Protein AF-A0A1G7XM71-F1 (afdb_monomer_lite)

pLDDT: mean 90.44, std 11.59, range [29.52, 98.62]

Structure (mmCIF, N/CA/C/O backbone):
data_AF-A0A1G7XM71-F1
#
_entry.id   AF-A0A1G7XM71-F1
#
loop_
_atom_site.group_PDB
_atom_site.id
_atom_site.type_symbol
_atom_site.label_atom_id
_atom_site.label_alt_id
_atom_site.label_comp_id
_atom_site.label_asym_id
_atom_site.label_entity_id
_atom_site.label_seq_id
_atom_site.pdbx_PDB_ins_code
_atom_site.Cartn_x
_atom_site.Cartn_y
_atom_site.Cartn_z
_atom_site.occupancy
_atom_site.B_iso_or_equiv
_atom_site.auth_seq_id
_atom_site.auth_comp_id
_atom_site.auth_asym_id
_atom_site.auth_atom_id
_atom_site.pdbx_PDB_model_num
ATOM 1 N N . MET A 1 1 ? -8.396 27.587 8.665 1.00 29.52 1 MET A N 1
ATOM 2 C CA . MET A 1 1 ? -8.649 26.359 7.883 1.00 29.52 1 MET A CA 1
ATOM 3 C C . MET A 1 1 ? -8.069 25.201 8.684 1.00 29.52 1 MET A C 1
ATOM 5 O O . MET A 1 1 ? -6.863 25.000 8.678 1.00 29.52 1 MET A O 1
ATOM 9 N N . GLY A 1 2 ? -8.885 24.579 9.539 1.00 35.62 2 GLY A N 1
ATOM 10 C CA . GLY A 1 2 ? -8.424 23.473 10.378 1.00 35.62 2 GLY A CA 1
ATOM 11 C C . GLY A 1 2 ? -8.187 22.256 9.496 1.00 35.62 2 GLY A C 1
ATOM 12 O O . GLY A 1 2 ? -9.091 21.872 8.760 1.00 35.62 2 GLY A O 1
ATOM 13 N N . ILE A 1 3 ? -6.979 21.695 9.529 1.00 35.03 3 ILE A N 1
ATOM 14 C CA . ILE A 1 3 ? -6.691 20.381 8.945 1.00 35.03 3 ILE A CA 1
ATOM 15 C C . ILE A 1 3 ? -7.755 19.429 9.500 1.00 35.03 3 ILE A C 1
ATOM 17 O O . ILE A 1 3 ? -7.830 19.265 10.720 1.00 35.03 3 ILE A O 1
ATOM 21 N N . ARG A 1 4 ? -8.607 18.872 8.630 1.00 37.09 4 ARG A N 1
ATOM 22 C CA . ARG A 1 4 ? -9.390 17.681 8.966 1.00 37.09 4 ARG A CA 1
ATOM 23 C C . ARG A 1 4 ? -8.357 16.582 9.155 1.00 37.09 4 ARG A C 1
ATOM 25 O O . ARG A 1 4 ? -7.827 16.065 8.179 1.00 37.09 4 ARG A O 1
ATOM 32 N N . LEU A 1 5 ? -7.992 16.347 10.406 1.00 53.47 5 LEU A N 1
ATOM 33 C CA . LEU A 1 5 ? -7.327 15.116 10.781 1.00 53.47 5 LEU A CA 1
ATOM 34 C C . LEU A 1 5 ? -8.381 14.006 10.585 1.00 53.47 5 LEU A C 1
ATOM 36 O O . LEU A 1 5 ? -9.576 14.233 10.817 1.00 53.47 5 LEU A O 1
ATOM 40 N N . SER A 1 6 ? -7.960 12.882 10.017 1.00 76.44 6 SER A N 1
ATOM 41 C CA . SER A 1 6 ? -8.788 11.692 9.854 1.00 76.44 6 SER A CA 1
ATOM 42 C C . SER A 1 6 ? -8.063 10.518 10.490 1.00 76.44 6 SER A C 1
ATOM 44 O O . SER A 1 6 ? -6.906 10.266 10.148 1.00 76.44 6 SER A O 1
ATOM 46 N N . ILE A 1 7 ? -8.760 9.786 11.357 1.00 84.50 7 ILE A N 1
ATOM 47 C CA . ILE A 1 7 ? -8.270 8.555 11.985 1.00 84.50 7 ILE A CA 1
ATOM 48 C C . ILE A 1 7 ? -7.809 7.589 10.893 1.00 84.50 7 ILE A C 1
ATOM 50 O O . ILE A 1 7 ? -8.563 7.301 9.953 1.00 84.50 7 ILE A O 1
ATOM 54 N N . SER A 1 8 ? -6.561 7.129 11.013 1.00 85.62 8 SER A N 1
ATOM 55 C CA . SER A 1 8 ? -5.945 6.243 10.029 1.00 85.62 8 SER A CA 1
ATOM 56 C C . SER A 1 8 ? -6.633 4.875 10.013 1.00 85.62 8 SER A C 1
ATOM 58 O O . SER A 1 8 ? -7.236 4.452 11.001 1.00 85.62 8 SER A O 1
ATOM 60 N N . VAL A 1 9 ? -6.522 4.147 8.899 1.00 82.19 9 VAL A N 1
ATOM 61 C CA . VAL A 1 9 ? -7.046 2.771 8.801 1.00 82.19 9 VAL A CA 1
ATOM 62 C C . VAL A 1 9 ? -6.414 1.863 9.863 1.00 82.19 9 VAL A C 1
ATOM 64 O O . VAL A 1 9 ? -7.108 1.033 10.444 1.00 82.19 9 VAL A O 1
ATOM 67 N N . VAL A 1 10 ? -5.127 2.068 10.170 1.00 88.38 10 VAL A N 1
ATOM 68 C CA . VAL A 1 10 ? -4.406 1.335 11.222 1.00 88.38 10 VAL A CA 1
ATOM 69 C C . VAL A 1 10 ? -5.057 1.596 12.579 1.00 88.38 10 VAL A C 1
ATOM 71 O O . VAL A 1 10 ? -5.518 0.664 13.232 1.00 88.38 10 VAL A O 1
ATOM 74 N N . ASP A 1 11 ? -5.161 2.866 12.979 1.00 92.44 11 ASP A N 1
ATOM 75 C CA . ASP A 1 11 ? -5.708 3.253 14.283 1.00 92.44 11 ASP A CA 1
ATOM 76 C C . ASP A 1 11 ? -7.164 2.805 14.450 1.00 92.44 11 ASP A C 1
ATOM 78 O O . ASP A 1 11 ? -7.551 2.326 15.519 1.00 92.44 11 ASP A O 1
ATOM 82 N N . ARG A 1 12 ? -7.953 2.894 13.373 1.00 91.19 12 ARG A N 1
ATOM 83 C CA . ARG A 1 12 ? -9.320 2.376 13.319 1.00 91.19 12 ARG A CA 1
ATOM 84 C C . ARG A 1 12 ? -9.347 0.864 13.532 1.00 91.19 12 ARG A C 1
ATOM 86 O O . ARG A 1 12 ? -10.071 0.393 14.405 1.00 91.19 12 ARG A O 1
ATOM 93 N N . LYS A 1 13 ? -8.554 0.090 12.788 1.00 89.94 13 LYS A N 1
ATOM 94 C CA . LYS A 1 13 ? -8.547 -1.375 12.913 1.00 89.94 13 LYS A CA 1
ATOM 95 C C . LYS A 1 13 ? -8.119 -1.825 14.317 1.00 89.94 13 LYS A C 1
ATOM 97 O O . LYS A 1 13 ? -8.777 -2.698 14.882 1.00 89.94 13 LYS A O 1
ATOM 102 N N . LEU A 1 14 ? -7.126 -1.164 14.921 1.00 94.44 14 LEU A N 1
ATOM 103 C CA . LEU A 1 14 ? -6.747 -1.389 16.324 1.00 94.44 14 LEU A CA 1
ATOM 104 C C . LEU A 1 14 ? -7.917 -1.097 17.276 1.00 94.44 14 LEU A C 1
ATOM 106 O O . LEU A 1 14 ? -8.264 -1.936 18.106 1.00 94.44 14 LEU A O 1
ATOM 110 N N . LEU A 1 15 ? -8.552 0.072 17.143 1.00 96.06 15 LEU A N 1
ATOM 111 C CA . LEU A 1 15 ? -9.651 0.491 18.016 1.00 96.06 15 LEU A CA 1
ATOM 112 C C . LEU A 1 15 ? -10.827 -0.490 17.973 1.00 96.06 15 LEU A C 1
ATOM 114 O O . LEU A 1 15 ? -11.300 -0.948 19.016 1.00 96.06 15 LEU A O 1
ATOM 118 N N . TRP A 1 16 ? -11.302 -0.814 16.772 1.00 93.88 16 TRP A N 1
ATOM 119 C CA . TRP A 1 16 ? -12.467 -1.675 16.580 1.00 93.88 16 TRP A CA 1
ATOM 120 C C . TRP A 1 16 ? -12.174 -3.135 16.939 1.00 93.88 16 TRP A C 1
ATOM 122 O O . TRP A 1 16 ? -13.004 -3.775 17.594 1.00 93.88 16 TRP A O 1
ATOM 132 N N . GLY A 1 17 ? -10.985 -3.635 16.581 1.00 92.75 17 GLY A N 1
ATOM 133 C CA . GLY A 1 17 ? -10.535 -4.994 16.883 1.00 92.75 17 GLY A CA 1
ATOM 134 C C . GLY A 1 17 ? -10.393 -5.245 18.383 1.00 92.75 17 GLY A C 1
ATOM 135 O O . GLY A 1 17 ? -10.983 -6.188 18.911 1.00 92.75 17 GLY A O 1
ATOM 136 N N . ARG A 1 18 ? -9.691 -4.361 19.101 1.00 96.06 18 ARG A N 1
ATOM 137 C CA . ARG A 1 18 ? -9.481 -4.482 20.557 1.00 96.06 18 ARG A CA 1
ATOM 138 C C . ARG A 1 18 ? -10.734 -4.205 21.377 1.00 96.06 18 ARG A C 1
ATOM 140 O O . ARG A 1 18 ? -10.885 -4.737 22.469 1.00 96.06 18 ARG A O 1
ATOM 147 N N . SER A 1 19 ? -11.678 -3.448 20.822 1.00 95.25 19 SER A N 1
ATOM 148 C CA . SER A 1 19 ? -12.993 -3.241 21.437 1.00 95.25 19 SER A CA 1
ATOM 149 C C . SER A 1 19 ? -13.997 -4.355 21.115 1.00 95.25 19 SER A C 1
ATOM 151 O O . SER A 1 19 ? -15.139 -4.280 21.575 1.00 95.25 19 SER A O 1
ATOM 153 N N . ALA A 1 20 ? -13.624 -5.352 20.300 1.00 93.38 20 ALA A N 1
ATOM 154 C CA . ALA A 1 20 ? -14.500 -6.408 19.781 1.00 93.38 20 ALA A CA 1
ATOM 155 C C . ALA A 1 20 ? -15.819 -5.880 19.178 1.00 93.38 20 ALA A C 1
ATOM 157 O O . ALA A 1 20 ? -16.885 -6.482 19.352 1.00 93.38 20 ALA A O 1
ATOM 158 N N . ASN A 1 21 ? -15.762 -4.737 18.481 1.00 93.12 21 ASN A N 1
ATOM 159 C CA . ASN A 1 21 ? -16.926 -4.018 17.946 1.00 93.12 21 ASN A CA 1
ATOM 160 C C . ASN A 1 21 ? -18.003 -3.700 19.007 1.00 93.12 21 ASN A C 1
ATOM 162 O O . ASN A 1 21 ? -19.198 -3.715 18.695 1.00 93.12 21 ASN A O 1
ATOM 166 N N . ARG A 1 22 ? -17.625 -3.467 20.268 1.00 94.81 22 ARG A N 1
ATOM 167 C CA . ARG A 1 22 ? -18.550 -3.191 21.380 1.00 94.81 22 ARG A CA 1
ATOM 168 C C . ARG A 1 22 ? -18.242 -1.866 22.056 1.00 94.81 22 ARG A C 1
ATOM 170 O O . ARG A 1 22 ? -17.107 -1.405 22.056 1.00 94.81 22 ARG A O 1
ATOM 177 N N . CYS A 1 23 ? -19.282 -1.277 22.636 1.00 96.75 23 CYS A N 1
ATOM 178 C CA . CYS A 1 23 ? -19.160 -0.073 23.448 1.00 96.75 23 CYS A CA 1
ATOM 179 C C . CYS A 1 23 ? -18.282 -0.346 24.672 1.00 96.75 23 CYS A C 1
ATOM 181 O O . CYS A 1 23 ? -18.521 -1.323 25.376 1.00 96.75 23 CYS A O 1
ATOM 183 N N . ALA A 1 24 ? -17.334 0.549 24.955 1.00 97.62 24 ALA A N 1
ATOM 184 C CA . ALA A 1 24 ? -16.460 0.437 26.121 1.00 97.62 24 ALA A CA 1
ATOM 185 C C . ALA A 1 24 ? -17.168 0.692 27.463 1.00 97.62 24 ALA A C 1
ATOM 187 O O . ALA A 1 24 ? -16.597 0.456 28.525 1.00 97.62 24 ALA A O 1
ATOM 188 N N . TRP A 1 25 ? -18.405 1.199 27.440 1.00 97.31 25 TRP A N 1
ATOM 189 C CA . TRP A 1 25 ? -19.146 1.538 28.651 1.00 97.31 25 TRP A CA 1
ATOM 190 C C . TRP A 1 25 ? -19.455 0.305 29.523 1.00 97.31 25 TRP A C 1
ATOM 192 O O . TRP A 1 25 ? -19.960 -0.693 28.993 1.00 97.31 25 TRP A O 1
ATOM 202 N N . PRO A 1 26 ? -19.262 0.361 30.860 1.00 93.50 26 PRO A N 1
ATOM 203 C CA . PRO A 1 26 ? -19.508 -0.786 31.726 1.00 93.50 26 PRO A CA 1
ATOM 204 C C . PRO A 1 26 ? -20.966 -1.245 31.641 1.00 93.50 26 PRO A C 1
ATOM 206 O O . PRO A 1 26 ? -21.891 -0.440 31.726 1.00 93.50 26 PRO A O 1
ATOM 209 N N . ALA A 1 27 ? -21.172 -2.553 31.483 1.00 90.62 27 ALA A N 1
ATOM 210 C CA . ALA A 1 27 ? -22.482 -3.181 31.278 1.00 90.62 27 ALA A CA 1
ATOM 211 C C . ALA A 1 27 ? -23.214 -2.814 29.965 1.00 90.62 27 ALA A C 1
ATOM 213 O O . ALA A 1 27 ? -24.338 -3.274 29.747 1.00 90.62 27 ALA A O 1
ATOM 214 N N . CYS A 1 28 ? -22.597 -2.061 29.046 1.00 93.81 28 CYS A N 1
ATOM 215 C CA . CYS A 1 28 ? -23.143 -1.852 27.707 1.00 93.81 28 CYS A CA 1
ATOM 216 C C . CYS A 1 28 ? -22.671 -2.956 26.749 1.00 93.81 28 CYS A C 1
ATOM 218 O O . CYS A 1 28 ? -21.584 -2.902 26.190 1.00 93.81 28 CYS A O 1
ATOM 220 N N . ASN A 1 29 ? -23.527 -3.944 26.486 1.00 84.12 29 ASN A N 1
ATOM 221 C CA . ASN A 1 29 ? -23.207 -5.045 25.565 1.00 84.12 29 ASN A CA 1
ATOM 222 C C . ASN A 1 29 ? -23.564 -4.754 24.096 1.00 84.12 29 ASN A C 1
ATOM 224 O O . ASN A 1 29 ? -23.646 -5.679 23.281 1.00 84.12 29 ASN A O 1
ATOM 228 N N . GLN A 1 30 ? -23.806 -3.490 23.743 1.00 89.62 30 GLN A N 1
ATOM 229 C CA . GLN A 1 30 ? -24.224 -3.107 22.398 1.00 89.62 30 GLN A CA 1
ATOM 230 C C . GLN A 1 30 ? -23.105 -3.385 21.387 1.00 89.62 30 GLN A C 1
ATOM 232 O O . GLN A 1 30 ? -21.973 -2.933 21.562 1.00 89.62 30 GLN A O 1
ATOM 237 N N . ARG A 1 31 ? -23.433 -4.124 20.319 1.00 88.81 31 ARG A N 1
ATOM 238 C CA . ARG A 1 31 ? -22.568 -4.242 19.140 1.00 88.81 31 ARG A CA 1
ATOM 239 C C . ARG A 1 31 ? -22.680 -2.975 18.306 1.00 88.81 31 ARG A C 1
ATOM 241 O O . ARG A 1 31 ? -23.777 -2.468 18.100 1.00 88.81 31 ARG A O 1
ATOM 248 N N . LEU A 1 32 ? -21.539 -2.490 17.846 1.00 89.31 32 LEU A N 1
ATOM 249 C CA . LEU A 1 32 ? -21.381 -1.195 17.195 1.00 89.31 32 LEU A CA 1
ATOM 250 C C . LEU A 1 32 ? -21.171 -1.291 15.685 1.00 89.31 32 LEU A C 1
ATOM 252 O O . LEU A 1 32 ? -21.281 -0.288 14.987 1.00 89.31 32 LEU A O 1
ATOM 256 N N . ALA A 1 33 ? -20.928 -2.500 15.190 1.00 82.25 33 ALA A N 1
ATOM 257 C CA . ALA A 1 33 ? -21.011 -2.846 13.782 1.00 82.25 33 ALA A CA 1
ATOM 258 C C . ALA A 1 33 ? -22.081 -3.933 13.612 1.00 82.25 33 ALA A C 1
ATOM 260 O O . ALA A 1 33 ? -22.112 -4.923 14.355 1.00 82.25 33 ALA A O 1
ATOM 261 N N . LEU A 1 34 ? -22.990 -3.723 12.665 1.00 68.06 34 LEU A N 1
ATOM 262 C CA . LEU A 1 34 ? -24.034 -4.672 12.302 1.00 68.06 34 LEU A CA 1
ATOM 263 C C . LEU A 1 34 ? -23.449 -5.786 11.432 1.00 68.06 34 LEU A C 1
ATOM 265 O O . LEU A 1 34 ? -22.539 -5.571 10.634 1.00 68.06 34 LEU A O 1
ATOM 269 N N . ASN A 1 35 ? -23.998 -6.992 11.569 1.00 62.75 35 ASN A N 1
ATOM 270 C CA . ASN A 1 35 ? -23.620 -8.099 10.701 1.00 62.75 35 ASN A CA 1
ATOM 271 C C . ASN A 1 35 ? -24.261 -7.910 9.318 1.00 62.75 35 ASN A C 1
ATOM 273 O O . ASN A 1 35 ? -25.441 -8.205 9.137 1.00 62.75 35 ASN A O 1
ATOM 277 N N . LEU A 1 36 ? -23.472 -7.455 8.347 1.00 57.19 36 LEU A N 1
ATOM 278 C CA . LEU A 1 36 ? -23.907 -7.236 6.963 1.00 57.19 36 LEU A CA 1
ATOM 279 C C . LEU A 1 36 ? -24.283 -8.520 6.206 1.00 57.19 36 LEU A C 1
ATOM 281 O O . LEU A 1 36 ? -24.874 -8.440 5.126 1.00 57.19 36 LEU A O 1
ATOM 285 N N . LEU A 1 37 ? -23.955 -9.694 6.756 1.00 55.69 37 LEU A N 1
ATOM 286 C CA . LEU A 1 37 ? -24.364 -10.996 6.225 1.00 55.69 37 LEU A CA 1
ATOM 287 C C . LEU A 1 37 ? -25.763 -11.415 6.705 1.00 55.69 37 LEU A C 1
ATOM 289 O O . LEU A 1 37 ? -26.275 -12.427 6.233 1.00 55.69 37 LEU A O 1
ATOM 293 N N . ASN A 1 38 ? -26.389 -10.668 7.625 1.00 57.47 38 ASN A N 1
ATOM 294 C CA . ASN A 1 38 ? -27.791 -10.882 7.978 1.00 57.47 38 ASN A CA 1
ATOM 295 C C . ASN A 1 38 ? -28.691 -10.287 6.870 1.00 57.47 38 ASN A C 1
ATOM 297 O O . ASN A 1 38 ? -28.599 -9.082 6.631 1.00 57.47 38 ASN A O 1
ATOM 301 N N . PRO A 1 39 ? -29.576 -11.075 6.226 1.00 56.84 39 PRO A N 1
ATOM 302 C CA . PRO A 1 39 ? -30.536 -10.573 5.236 1.00 56.84 39 PRO A CA 1
ATOM 303 C C . PRO A 1 39 ? -31.435 -9.439 5.757 1.00 56.84 39 PRO A C 1
ATOM 305 O O . PRO A 1 39 ? -31.856 -8.574 5.001 1.00 56.84 39 PRO A O 1
ATOM 308 N N . GLU A 1 40 ? -31.695 -9.384 7.066 1.00 54.06 40 GLU A N 1
ATOM 309 C CA . GLU A 1 40 ? -32.488 -8.313 7.691 1.00 54.06 40 GLU A CA 1
ATOM 310 C C . GLU A 1 40 ? -31.747 -6.961 7.738 1.00 54.06 40 GLU A C 1
ATOM 312 O O . GLU A 1 40 ? -32.362 -5.923 7.981 1.00 54.06 40 GLU A O 1
ATOM 317 N N . ALA A 1 41 ? -30.432 -6.951 7.485 1.00 53.41 41 ALA A N 1
ATOM 318 C CA . ALA A 1 41 ? -29.618 -5.740 7.415 1.00 53.41 41 ALA A CA 1
ATOM 319 C C . ALA A 1 41 ? -29.708 -5.024 6.054 1.00 53.41 41 ALA A C 1
ATOM 321 O O . ALA A 1 41 ? -29.105 -3.961 5.906 1.00 53.41 41 ALA A O 1
ATOM 322 N N . ASP A 1 42 ? -30.465 -5.550 5.080 1.00 55.06 42 ASP A N 1
ATOM 323 C CA . ASP A 1 42 ? -30.599 -4.963 3.736 1.00 55.06 42 ASP A CA 1
ATOM 324 C C . ASP A 1 42 ? -31.117 -3.513 3.759 1.00 55.06 42 ASP A C 1
ATOM 326 O O . ASP A 1 42 ? -30.700 -2.701 2.942 1.00 55.06 42 ASP A O 1
ATOM 330 N N . ILE A 1 43 ? -31.934 -3.143 4.751 1.00 53.97 43 ILE A N 1
ATOM 331 C CA . ILE A 1 43 ? -32.468 -1.775 4.916 1.00 53.97 43 ILE A CA 1
ATOM 332 C C . ILE A 1 43 ? -31.384 -0.790 5.410 1.00 53.97 43 ILE A C 1
ATOM 334 O O . ILE A 1 43 ? -31.500 0.420 5.233 1.00 53.97 43 ILE A O 1
ATOM 338 N N . LEU A 1 44 ? -30.320 -1.297 6.044 1.00 49.69 44 LEU A N 1
ATOM 339 C CA . LEU A 1 44 ? -29.235 -0.504 6.640 1.00 49.69 44 LEU A CA 1
ATOM 340 C C . LEU A 1 44 ? -27.930 -0.566 5.835 1.00 49.69 44 LEU A C 1
ATOM 342 O O . LEU A 1 44 ? -27.005 0.192 6.129 1.00 49.69 44 LEU A O 1
ATOM 346 N N . ARG A 1 45 ? -27.857 -1.416 4.800 1.00 52.66 45 ARG A N 1
ATOM 347 C CA . ARG A 1 45 ? -26.709 -1.485 3.879 1.00 52.66 45 ARG A CA 1
ATOM 348 C C . ARG A 1 45 ? -26.411 -0.135 3.228 1.00 52.66 45 ARG A C 1
ATOM 350 O O . ARG A 1 45 ? -25.246 0.243 3.155 1.00 52.66 45 ARG A O 1
ATOM 357 N N . ASP A 1 46 ? -27.452 0.617 2.878 1.00 48.12 46 ASP A N 1
ATOM 358 C CA . ASP A 1 46 ? -27.329 1.933 2.237 1.00 48.12 46 ASP A CA 1
ATOM 359 C C . ASP A 1 46 ? -27.116 3.093 3.235 1.00 48.12 46 ASP A C 1
ATOM 361 O O . ASP A 1 46 ? -26.785 4.208 2.831 1.00 48.12 46 ASP A O 1
ATOM 365 N N . HIS A 1 47 ? -27.271 2.853 4.546 1.00 45.56 47 HIS A N 1
ATOM 366 C CA . HIS A 1 47 ? -27.259 3.890 5.594 1.00 45.56 47 HIS A CA 1
ATOM 367 C C . HIS A 1 47 ? -26.137 3.754 6.635 1.00 45.56 47 HIS A C 1
ATOM 369 O O . HIS A 1 47 ? -26.099 4.512 7.603 1.00 45.56 47 HIS A O 1
ATOM 375 N N . GLY A 1 48 ? -25.184 2.851 6.403 1.00 52.09 48 GLY A N 1
ATOM 376 C CA . GLY A 1 48 ? -24.009 2.673 7.250 1.00 52.09 48 GLY A CA 1
ATOM 377 C C . GLY A 1 48 ? -24.191 1.530 8.242 1.00 52.09 48 GLY A C 1
ATOM 378 O O . GLY A 1 48 ? -24.934 1.615 9.215 1.00 52.09 48 GLY A O 1
ATOM 379 N N . ALA A 1 49 ? -23.433 0.458 8.024 1.00 65.88 49 ALA A N 1
ATOM 380 C CA . ALA A 1 49 ? -23.382 -0.735 8.871 1.00 65.88 49 ALA A CA 1
ATOM 381 C C . ALA A 1 49 ? -22.773 -0.502 10.268 1.00 65.88 49 ALA A C 1
ATOM 383 O O . ALA A 1 49 ? -22.593 -1.446 11.038 1.00 65.88 49 ALA A O 1
ATOM 384 N N . VAL A 1 50 ? -22.402 0.739 10.576 1.00 76.56 50 VAL A N 1
ATOM 385 C CA . VAL A 1 50 ? -21.568 1.128 11.706 1.00 76.56 50 VAL A CA 1
ATOM 386 C C . VAL A 1 50 ? -22.326 2.178 12.507 1.00 76.56 50 VAL A C 1
ATOM 388 O O . VAL A 1 50 ? -22.590 3.268 12.015 1.00 76.56 50 VAL A O 1
ATOM 391 N N . ILE A 1 51 ? -22.694 1.828 13.737 1.00 85.06 51 ILE A N 1
ATOM 392 C CA . ILE A 1 51 ? -23.387 2.719 14.680 1.00 85.06 51 ILE A CA 1
ATOM 393 C C . ILE A 1 51 ? -22.474 3.184 15.820 1.00 85.06 51 ILE A C 1
ATOM 395 O O . ILE A 1 51 ? -22.889 4.004 16.631 1.00 85.06 51 ILE A O 1
ATOM 399 N N . GLY A 1 52 ? -21.271 2.617 15.934 1.00 89.12 52 GLY A N 1
ATOM 400 C CA . GLY A 1 52 ? -20.268 3.063 16.897 1.00 89.12 52 GLY A CA 1
ATOM 401 C C . GLY A 1 52 ? -19.608 4.367 16.497 1.00 89.12 52 GLY A C 1
ATOM 402 O O . GLY A 1 52 ? -19.482 4.679 15.316 1.00 89.12 52 GLY A O 1
ATOM 403 N N . GLU A 1 53 ? -19.144 5.087 17.507 1.00 92.75 53 GLU A N 1
ATOM 404 C CA . GLU A 1 53 ? -18.441 6.351 17.368 1.00 92.75 53 GLU A CA 1
ATOM 405 C C . GLU A 1 53 ? -17.018 6.214 17.919 1.00 92.75 53 GLU A C 1
ATOM 407 O O . GLU A 1 53 ? -16.793 5.696 19.018 1.00 92.75 53 GLU A O 1
ATOM 412 N N . GLU A 1 54 ? -16.056 6.669 17.118 1.00 95.50 54 GLU A N 1
ATOM 413 C CA . GLU A 1 54 ? -14.628 6.720 17.442 1.00 95.50 54 GLU A CA 1
ATOM 414 C C . GLU A 1 54 ? -14.371 7.992 18.259 1.00 95.50 54 GLU A C 1
ATOM 416 O O . GLU A 1 54 ? -13.985 9.028 17.720 1.00 95.50 54 GLU A O 1
ATOM 421 N N . ALA A 1 55 ? -14.682 7.943 19.554 1.00 95.62 55 ALA A N 1
ATOM 422 C CA . ALA A 1 55 ? -14.670 9.110 20.424 1.00 95.62 55 ALA A CA 1
ATOM 423 C C . ALA A 1 55 ? -13.244 9.501 20.827 1.00 95.62 55 ALA A C 1
ATOM 425 O O . ALA A 1 55 ? -12.451 8.663 21.267 1.00 95.62 55 ALA A O 1
ATOM 426 N N . HIS A 1 56 ? -12.932 10.794 20.740 1.00 96.44 56 HIS A N 1
ATOM 427 C CA . HIS A 1 56 ? -11.662 11.335 21.213 1.00 96.44 56 HIS A CA 1
ATOM 428 C C . HIS A 1 56 ? -11.636 11.429 22.742 1.00 96.44 56 HIS A C 1
ATOM 430 O O . HIS A 1 56 ? -12.474 12.077 23.371 1.00 96.44 56 HIS A O 1
ATOM 436 N N . ILE A 1 57 ? -10.604 10.849 23.350 1.00 97.75 57 ILE A N 1
ATOM 437 C CA . ILE A 1 57 ? -10.299 11.019 24.772 1.00 97.75 57 ILE A CA 1
ATOM 438 C C . ILE A 1 57 ? -9.930 12.482 25.040 1.00 97.75 57 ILE A C 1
ATOM 440 O O . ILE A 1 57 ? -10.433 13.067 25.990 1.00 97.75 57 ILE A O 1
ATOM 444 N N . ARG A 1 58 ? -9.097 13.106 24.204 1.00 96.88 58 ARG A N 1
ATOM 445 C CA . ARG A 1 58 ? -8.797 14.547 24.260 1.00 96.88 58 ARG A CA 1
ATOM 446 C C . ARG A 1 58 ? -9.244 15.226 22.976 1.00 96.88 58 ARG A C 1
ATOM 448 O O . ARG A 1 58 ? -8.844 14.811 21.888 1.00 96.88 58 ARG A O 1
ATOM 455 N N . SER A 1 59 ? -10.035 16.287 23.108 1.00 94.50 59 SER A N 1
ATOM 456 C CA . SER A 1 59 ? -10.541 17.067 21.978 1.00 94.50 59 SER A CA 1
ATOM 457 C C . SER A 1 59 ? -9.442 17.868 21.272 1.00 94.50 59 SER A C 1
ATOM 459 O O . SER A 1 59 ? -8.592 18.487 21.906 1.00 94.50 59 SER A O 1
ATOM 461 N N . ALA A 1 60 ? -9.533 17.963 19.942 1.00 92.56 60 ALA A N 1
ATOM 462 C CA . ALA A 1 60 ? -8.735 18.889 19.131 1.00 92.56 60 ALA A CA 1
ATOM 463 C C . ALA A 1 60 ? -9.194 20.361 19.240 1.00 92.56 60 ALA A C 1
ATOM 465 O O . ALA A 1 60 ? -8.489 21.281 18.819 1.00 92.56 60 ALA A O 1
ATOM 466 N N . ARG A 1 61 ? -10.415 20.600 19.735 1.00 92.19 61 ARG A N 1
ATOM 467 C CA . ARG A 1 61 ? -11.025 21.931 19.872 1.00 92.19 61 ARG A CA 1
ATOM 468 C C . ARG A 1 61 ? -10.736 22.503 21.253 1.00 92.19 61 ARG A C 1
ATOM 470 O O . ARG A 1 61 ? -11.007 21.823 22.232 1.00 92.19 61 ARG A O 1
ATOM 477 N N . GLN A 1 62 ? -10.313 23.768 21.306 1.00 91.06 62 GLN A N 1
ATOM 478 C CA . GLN A 1 62 ? -10.004 24.497 22.549 1.00 91.06 62 GLN A CA 1
ATOM 479 C C . GLN A 1 62 ? -11.157 24.543 23.562 1.00 91.06 62 GLN A C 1
ATOM 481 O O . GLN A 1 62 ? -10.911 24.528 24.758 1.00 91.06 62 GLN A O 1
ATOM 486 N N . ILE A 1 63 ? -12.400 24.597 23.075 1.00 90.06 63 ILE A N 1
ATOM 487 C CA . ILE A 1 63 ? -13.633 24.614 23.886 1.00 90.06 63 ILE A CA 1
ATOM 488 C C . ILE A 1 63 ? -14.343 23.250 23.782 1.00 90.06 63 ILE A C 1
ATOM 490 O O . ILE A 1 63 ? -15.564 23.158 23.731 1.00 90.06 63 ILE A O 1
ATOM 494 N N . GLY A 1 64 ? -13.580 22.181 23.558 1.00 92.31 64 GLY A N 1
ATOM 495 C CA . GLY A 1 64 ? -14.115 20.828 23.460 1.00 92.31 64 GLY A CA 1
ATOM 496 C C . GLY A 1 64 ? -13.744 19.984 24.677 1.00 92.31 64 GLY A C 1
ATOM 497 O O . GLY A 1 64 ? -12.859 20.374 25.442 1.00 92.31 64 GLY A O 1
ATOM 498 N N . PRO A 1 65 ? -14.382 18.813 24.837 1.00 94.62 65 PRO A N 1
ATOM 499 C CA . PRO A 1 65 ? -14.198 17.975 26.011 1.00 94.62 65 PRO A CA 1
ATOM 500 C C . PRO A 1 65 ? -12.735 17.616 26.259 1.00 94.62 65 PRO A C 1
ATOM 502 O O . PRO A 1 65 ? -12.038 17.156 25.349 1.00 94.62 65 PRO A O 1
ATOM 505 N N . ARG A 1 66 ? -12.272 17.830 27.497 1.00 96.44 66 ARG A N 1
ATOM 506 C CA . ARG A 1 66 ? -10.904 17.491 27.936 1.00 96.44 66 ARG A CA 1
ATOM 507 C C . ARG A 1 66 ? -9.798 18.045 27.016 1.00 96.44 66 ARG A C 1
ATOM 509 O O . ARG A 1 66 ? -8.794 17.370 26.781 1.00 96.44 66 ARG A O 1
ATOM 516 N N . TYR A 1 67 ? -9.977 19.242 26.448 1.00 96.19 67 TYR A N 1
ATOM 517 C CA . TYR A 1 67 ? -8.927 19.879 25.648 1.00 96.19 67 TYR A CA 1
ATOM 518 C C . TYR A 1 67 ? -7.647 20.068 26.469 1.00 96.19 67 TYR A C 1
ATOM 520 O O . TYR A 1 67 ? -7.676 20.603 27.576 1.00 96.19 67 TYR A O 1
ATOM 528 N N . ASP A 1 68 ? -6.519 19.675 25.883 1.00 95.25 68 ASP A N 1
ATOM 529 C CA . ASP A 1 68 ? -5.197 19.826 26.474 1.00 95.25 68 ASP A CA 1
ATOM 530 C C . ASP A 1 68 ? -4.264 20.521 25.463 1.00 95.25 68 ASP A C 1
ATOM 532 O O . ASP A 1 68 ? -3.905 19.918 24.447 1.00 95.25 68 ASP A O 1
ATOM 536 N N . PRO A 1 69 ? -3.849 21.781 25.708 1.00 94.56 69 PRO A N 1
ATOM 537 C CA . PRO A 1 69 ? -2.958 22.512 24.807 1.00 94.56 69 PRO A CA 1
ATOM 538 C C . PRO A 1 69 ? -1.538 21.934 24.745 1.00 94.56 69 PRO A C 1
ATOM 540 O O . PRO A 1 69 ? -0.778 22.313 23.855 1.00 94.56 69 PRO A O 1
ATOM 543 N N . GLN A 1 70 ? -1.158 21.066 25.687 1.00 95.94 70 GLN A N 1
ATOM 544 C CA . GLN A 1 70 ? 0.140 20.395 25.713 1.00 95.94 70 GLN A CA 1
ATOM 545 C C . GLN A 1 70 ? 0.107 19.041 24.992 1.00 95.94 70 GLN A C 1
ATOM 547 O O . GLN A 1 70 ? 1.167 18.457 24.752 1.00 95.94 70 GLN A O 1
ATOM 552 N N . TYR A 1 71 ? -1.077 18.540 24.619 1.00 95.06 71 TYR A N 1
ATOM 553 C CA . TYR A 1 71 ? -1.195 17.271 23.914 1.00 95.06 71 TYR A CA 1
ATOM 554 C C . TYR A 1 71 ? -0.749 17.413 22.447 1.00 95.06 71 TYR A C 1
ATOM 556 O O . TYR A 1 71 ? -1.259 18.283 21.732 1.00 95.06 71 TYR A O 1
ATOM 564 N N . PRO A 1 72 ? 0.189 16.577 21.960 1.00 94.19 72 PRO A N 1
ATOM 565 C CA . PRO A 1 72 ? 0.710 16.712 20.605 1.00 94.19 72 PRO A CA 1
ATOM 566 C C . PRO A 1 72 ? -0.378 16.520 19.546 1.00 94.19 72 PRO A C 1
ATOM 568 O O . PRO A 1 72 ? -1.157 15.564 19.594 1.00 94.19 72 PRO A O 1
ATOM 571 N N . ARG A 1 73 ? -0.414 17.415 18.556 1.00 91.19 73 ARG A N 1
ATOM 572 C CA . ARG A 1 73 ? -1.468 17.439 17.532 1.00 91.19 73 ARG A CA 1
ATOM 573 C C . ARG A 1 73 ? -1.487 16.163 16.692 1.00 91.19 73 ARG A C 1
ATOM 575 O O . ARG A 1 73 ? -2.553 15.681 16.328 1.00 91.19 73 ARG A O 1
ATOM 582 N N . GLU A 1 74 ? -0.317 15.615 16.405 1.00 90.06 74 GLU A N 1
ATOM 583 C CA . GLU A 1 74 ? -0.116 14.371 15.670 1.00 90.06 74 GLU A CA 1
ATOM 584 C C . GLU A 1 74 ? -0.647 13.134 16.409 1.00 90.06 74 GLU A C 1
ATOM 586 O O . GLU A 1 74 ? -0.848 12.102 15.781 1.00 90.06 74 GLU A O 1
ATOM 591 N N . LYS A 1 75 ? -0.918 13.232 17.720 1.00 93.81 75 LYS A N 1
ATOM 592 C CA . LYS A 1 75 ? -1.481 12.137 18.522 1.00 93.81 75 LYS A CA 1
ATOM 593 C C . LYS A 1 75 ? -3.002 12.171 18.634 1.00 93.81 75 LYS A C 1
ATOM 595 O O . LYS A 1 75 ? -3.580 11.192 19.099 1.00 93.81 75 LYS A O 1
ATOM 600 N N . LEU A 1 76 ? -3.653 13.260 18.215 1.00 93.62 76 LEU A N 1
ATOM 601 C CA . LEU A 1 76 ? -5.096 13.450 18.398 1.00 93.62 76 LEU A CA 1
ATOM 602 C C . LEU A 1 76 ? -5.921 12.334 17.752 1.00 93.62 76 LEU A C 1
ATOM 604 O O . LEU A 1 76 ? -6.814 11.812 18.404 1.00 93.62 76 LEU A O 1
ATOM 608 N N . ASP A 1 77 ? -5.571 11.923 16.535 1.00 92.75 77 ASP A N 1
ATOM 609 C CA . ASP A 1 77 ? -6.311 10.909 15.766 1.00 92.75 77 ASP A CA 1
ATOM 610 C C . ASP A 1 77 ? -5.686 9.510 15.837 1.00 92.75 77 ASP A C 1
ATOM 612 O O . ASP A 1 77 ? -6.002 8.635 15.032 1.00 92.75 77 ASP A O 1
ATOM 616 N N . THR A 1 78 ? -4.789 9.296 16.800 1.00 94.62 78 THR A N 1
ATOM 617 C CA . THR A 1 78 ? -4.157 7.990 17.010 1.00 94.62 78 THR A CA 1
ATOM 618 C C . THR A 1 78 ? -5.000 7.124 17.928 1.00 94.62 78 THR A C 1
ATOM 620 O O . THR A 1 78 ? -5.681 7.634 18.819 1.00 94.62 78 THR A O 1
ATOM 623 N N . TYR A 1 79 ? -4.884 5.805 17.785 1.00 96.19 79 TYR A N 1
ATOM 624 C CA . TYR A 1 79 ? -5.559 4.812 18.615 1.00 96.19 79 TYR A CA 1
ATOM 625 C C . TYR A 1 79 ? -5.439 5.147 20.103 1.00 96.19 79 TYR A C 1
ATOM 627 O O . TYR A 1 79 ? -6.422 5.056 20.830 1.00 96.19 79 TYR A O 1
ATOM 635 N N . GLY A 1 80 ? -4.268 5.603 20.562 1.00 96.31 80 GLY A N 1
ATOM 636 C CA . GLY A 1 80 ? -4.035 5.962 21.963 1.00 96.31 80 GLY A CA 1
ATOM 637 C C . GLY A 1 80 ? -4.996 7.021 22.520 1.00 96.31 80 GLY A C 1
ATOM 638 O O . GLY A 1 80 ? -5.311 6.973 23.704 1.00 96.31 80 GLY A O 1
ATOM 639 N N . ASN A 1 81 ? -5.502 7.927 21.681 1.00 97.69 81 ASN A N 1
ATOM 640 C CA . ASN A 1 81 ? -6.438 8.983 22.065 1.00 97.69 81 ASN A CA 1
ATOM 641 C C . ASN A 1 81 ? -7.899 8.664 21.701 1.00 97.69 81 ASN A C 1
ATOM 643 O O . ASN A 1 81 ? -8.740 9.556 21.757 1.00 97.69 81 ASN A O 1
ATOM 647 N N . LEU A 1 82 ? -8.217 7.427 21.316 1.00 97.94 82 LEU A N 1
ATOM 648 C CA . LEU A 1 82 ? -9.561 7.030 20.894 1.00 97.94 82 LEU A CA 1
ATOM 649 C C . LEU A 1 82 ? -10.152 5.961 21.813 1.00 97.94 82 LEU A C 1
ATOM 651 O O . LEU A 1 82 ? -9.445 5.044 22.240 1.00 97.94 82 LEU A O 1
ATOM 655 N N . VAL A 1 83 ? -11.460 6.046 22.054 1.00 98.00 83 VAL A N 1
ATOM 656 C CA . VAL A 1 83 ? -12.281 5.030 22.727 1.00 98.00 83 VAL A CA 1
ATOM 657 C C . VAL A 1 83 ? -13.537 4.757 21.899 1.00 98.00 83 VAL A C 1
ATOM 659 O O . VAL A 1 83 ? -14.130 5.675 21.337 1.00 98.00 83 VAL A O 1
ATOM 662 N N . LEU A 1 84 ? -13.948 3.492 21.800 1.00 97.94 84 LEU A N 1
ATOM 663 C CA . LEU A 1 84 ? -15.113 3.112 21.007 1.00 97.94 84 LEU A CA 1
ATOM 664 C C . LEU A 1 84 ? -16.381 3.115 21.871 1.00 97.94 84 LEU A C 1
ATOM 666 O O . LEU A 1 84 ? -16.478 2.377 22.855 1.00 97.94 84 LEU A O 1
ATOM 670 N N . LEU A 1 85 ? -17.372 3.925 21.501 1.00 97.38 85 LEU A N 1
ATOM 671 C CA . LEU A 1 85 ? -18.617 4.089 22.258 1.00 97.38 85 LEU A CA 1
ATOM 672 C C . LEU A 1 85 ? -19.844 4.023 21.341 1.00 97.38 85 LEU A C 1
ATOM 674 O O . LEU A 1 85 ? -19.757 4.256 20.140 1.00 97.38 85 LEU A O 1
ATOM 678 N N . CYS A 1 86 ? -21.013 3.697 21.900 1.00 95.94 86 CYS A N 1
ATOM 679 C CA . CYS A 1 86 ? -22.275 3.960 21.205 1.00 95.94 86 CYS A CA 1
ATOM 680 C C . CYS A 1 86 ? -22.636 5.454 21.310 1.00 95.94 86 CYS A C 1
ATOM 682 O O . CYS A 1 86 ? -22.170 6.113 22.247 1.00 95.94 86 CYS A O 1
ATOM 684 N N . PRO A 1 87 ? -23.533 5.976 20.451 1.00 94.06 87 PRO A N 1
ATOM 685 C CA . PRO A 1 87 ? -23.866 7.401 20.439 1.00 94.06 87 PRO A CA 1
ATOM 686 C C . PRO A 1 87 ? -24.369 7.926 21.788 1.00 94.06 87 PRO A C 1
ATOM 688 O O . PRO A 1 87 ? -24.072 9.046 22.195 1.00 94.06 87 PRO A O 1
ATOM 691 N N . THR A 1 88 ? -25.086 7.088 22.544 1.00 96.31 88 THR A N 1
ATOM 692 C CA . THR A 1 88 ? -25.557 7.433 23.890 1.00 96.31 88 THR A CA 1
ATOM 693 C C . THR A 1 88 ? -24.404 7.661 24.865 1.00 96.31 88 THR A C 1
ATOM 695 O O . THR A 1 88 ? -24.396 8.660 25.579 1.00 96.31 88 THR A O 1
ATOM 698 N N . HIS A 1 89 ? -23.433 6.749 24.915 1.00 97.62 89 HIS A N 1
ATOM 699 C CA . HIS A 1 89 ? -22.337 6.846 25.880 1.00 97.62 89 HIS A CA 1
ATOM 700 C C . HIS A 1 89 ? -21.269 7.846 25.448 1.00 97.62 89 HIS A C 1
ATOM 702 O O . HIS A 1 89 ? -20.696 8.502 26.313 1.00 97.62 89 HIS A O 1
ATOM 708 N N . HIS A 1 90 ? -21.059 8.037 24.145 1.00 97.12 90 HIS A N 1
ATOM 709 C CA . HIS A 1 90 ? -20.225 9.130 23.653 1.00 97.12 90 HIS A CA 1
ATOM 710 C C . HIS A 1 90 ? -20.789 10.486 24.093 1.00 97.12 90 HIS A C 1
ATOM 712 O O . HIS A 1 90 ? -20.079 11.266 24.724 1.00 97.12 90 HIS A O 1
ATOM 718 N N . ALA A 1 91 ? -22.095 10.717 23.903 1.00 96.56 91 ALA A N 1
ATOM 719 C CA . ALA A 1 91 ? -22.750 11.938 24.368 1.00 96.56 91 ALA A CA 1
ATOM 720 C C . ALA A 1 91 ? -22.656 12.137 25.893 1.00 96.56 91 ALA A C 1
ATOM 722 O O . ALA A 1 91 ? -22.570 13.272 26.353 1.00 96.56 91 ALA A O 1
ATOM 723 N N . ILE A 1 92 ? -22.668 11.058 26.687 1.00 96.69 92 ILE A N 1
ATOM 724 C CA . ILE A 1 92 ? -22.496 11.129 28.148 1.00 96.69 92 ILE A CA 1
ATOM 725 C C . ILE A 1 92 ? -21.069 11.543 28.522 1.00 96.69 92 ILE A C 1
ATOM 727 O O . ILE A 1 92 ? -20.902 12.415 29.373 1.00 96.69 92 ILE A O 1
ATOM 731 N N . VAL A 1 93 ? -20.058 10.923 27.908 1.00 95.94 93 VAL A N 1
ATOM 732 C CA . VAL A 1 93 ? -18.641 11.192 28.204 1.00 95.94 93 VAL A CA 1
ATOM 733 C C . VAL A 1 93 ? -18.247 12.616 27.803 1.00 95.94 93 VAL A C 1
ATOM 735 O O . VAL A 1 93 ? -17.437 13.240 28.487 1.00 95.94 93 VAL A O 1
ATOM 738 N N . ASP A 1 94 ? -18.843 13.160 26.745 1.00 95.88 94 ASP A N 1
ATOM 739 C CA . ASP A 1 94 ? -18.533 14.501 26.232 1.00 95.88 94 ASP A CA 1
ATOM 740 C C . ASP A 1 94 ? -19.385 15.622 26.835 1.00 95.88 94 ASP A C 1
ATOM 742 O O . ASP A 1 94 ? -19.117 16.807 26.609 1.00 95.88 94 ASP A O 1
ATOM 746 N N . LYS A 1 95 ? -20.406 15.274 27.623 1.00 95.19 95 LYS A N 1
ATOM 747 C CA . LYS A 1 95 ? -21.318 16.247 28.223 1.00 95.19 95 LYS A CA 1
ATOM 748 C C . LYS A 1 95 ? -20.581 17.223 29.142 1.00 95.19 95 LYS A C 1
ATOM 750 O O . LYS A 1 95 ? -19.664 16.834 29.862 1.00 95.19 95 LYS A O 1
ATOM 755 N N . ASP A 1 96 ? -21.029 18.480 29.133 1.00 91.62 96 ASP A N 1
ATOM 756 C CA . ASP A 1 96 ? -20.498 19.565 29.967 1.00 91.62 96 ASP A CA 1
ATOM 757 C C . ASP A 1 96 ? -18.961 19.654 29.873 1.00 91.62 96 ASP A C 1
ATOM 759 O O . ASP A 1 96 ? -18.258 19.669 30.880 1.00 91.62 96 ASP A O 1
ATOM 763 N N . GLU A 1 97 ? -18.440 19.627 28.637 1.00 89.94 97 GLU A N 1
ATOM 764 C CA . GLU A 1 97 ? -17.000 19.652 28.315 1.00 89.94 97 GLU A CA 1
ATOM 765 C C . GLU A 1 97 ? -16.197 18.496 28.950 1.00 89.94 97 GLU A C 1
ATOM 767 O O . GLU A 1 97 ? -14.984 18.581 29.157 1.00 89.94 97 GLU A O 1
ATOM 772 N N . GLY A 1 98 ? -16.865 17.376 29.235 1.00 90.81 98 GLY A N 1
ATOM 773 C CA . GLY A 1 98 ? -16.260 16.214 29.874 1.00 90.81 98 GLY A CA 1
ATOM 774 C C . GLY A 1 98 ? -16.026 16.385 31.374 1.00 90.81 98 GLY A C 1
ATOM 775 O O . GLY A 1 98 ? -15.263 15.614 31.948 1.00 90.81 98 GLY A O 1
ATOM 776 N N . ALA A 1 99 ? -16.670 17.353 32.037 1.00 91.25 99 ALA A N 1
ATOM 777 C CA . ALA A 1 99 ? -16.443 17.649 33.456 1.00 91.25 99 ALA A CA 1
ATOM 778 C C . ALA A 1 99 ? -16.628 16.433 34.387 1.00 91.25 99 ALA A C 1
ATOM 780 O O . ALA A 1 99 ? -15.916 16.300 35.380 1.00 91.25 99 ALA A O 1
ATOM 781 N N . ALA A 1 100 ? -17.568 15.536 34.067 1.00 93.75 100 ALA A N 1
ATOM 782 C CA . ALA A 1 100 ? -17.820 14.314 34.839 1.00 93.75 100 ALA A CA 1
ATOM 783 C C . ALA A 1 100 ? -16.895 13.139 34.465 1.00 93.75 100 ALA A C 1
ATOM 785 O O . ALA A 1 100 ? -16.821 12.157 35.201 1.00 93.75 100 ALA A O 1
ATOM 786 N N . TRP A 1 101 ? -16.210 13.234 33.327 1.00 96.62 101 TRP A N 1
ATOM 787 C CA . TRP A 1 101 ? -15.352 12.199 32.761 1.00 96.62 101 TRP A CA 1
ATOM 788 C C . TRP A 1 101 ? -14.007 12.824 32.404 1.00 96.62 101 TRP A C 1
ATOM 790 O O . TRP A 1 101 ? -13.790 13.147 31.232 1.00 96.62 101 TRP A O 1
ATOM 800 N N . PRO A 1 102 ? -13.122 13.033 33.398 1.00 96.44 102 PRO A N 1
ATOM 801 C CA . PRO A 1 102 ? -11.780 13.527 33.142 1.00 96.44 102 PRO A CA 1
ATOM 802 C C . PRO A 1 102 ? -10.988 12.523 32.298 1.00 96.44 102 PRO A C 1
ATOM 804 O O . PRO A 1 102 ? -11.354 11.355 32.151 1.00 96.44 102 PRO A O 1
ATOM 807 N N . THR A 1 103 ? -9.901 13.000 31.706 1.00 97.56 103 THR A N 1
ATOM 808 C CA . THR A 1 103 ? -9.072 12.251 30.757 1.00 97.56 103 THR A CA 1
ATOM 809 C C . THR A 1 103 ? -8.659 10.868 31.261 1.00 97.56 103 THR A C 1
ATOM 811 O O . THR A 1 103 ? -8.840 9.882 30.554 1.00 97.56 103 THR A O 1
ATOM 814 N N . ASP A 1 104 ? -8.175 10.783 32.497 1.00 97.56 104 ASP A N 1
ATOM 815 C CA . ASP A 1 104 ? -7.759 9.543 33.156 1.00 97.56 104 ASP A CA 1
ATOM 816 C C . ASP A 1 104 ? -8.923 8.557 33.350 1.00 97.56 104 ASP A C 1
ATOM 818 O O . ASP A 1 104 ? -8.745 7.347 33.201 1.00 97.56 104 ASP A O 1
ATOM 822 N N . ALA A 1 105 ? -10.135 9.054 33.615 1.00 97.88 105 ALA A N 1
ATOM 823 C CA . ALA A 1 105 ? -11.325 8.215 33.723 1.00 97.88 105 ALA A CA 1
ATOM 824 C C . ALA A 1 105 ? -11.697 7.567 32.380 1.00 97.88 105 ALA A C 1
ATOM 826 O O . ALA A 1 105 ? -12.050 6.387 32.350 1.00 97.88 105 ALA A O 1
ATOM 827 N N . VAL A 1 106 ? -11.591 8.302 31.268 1.00 98.12 106 VAL A N 1
ATOM 828 C CA . VAL A 1 106 ? -11.870 7.763 29.923 1.00 98.12 106 VAL A CA 1
ATOM 829 C C . VAL A 1 106 ? -10.748 6.826 29.454 1.00 98.12 106 VAL A C 1
ATOM 831 O O . VAL A 1 106 ? -11.020 5.788 28.850 1.00 98.12 106 VAL A O 1
ATOM 834 N N . GLU A 1 107 ? -9.490 7.126 29.784 1.00 98.19 107 GLU A N 1
ATOM 835 C CA . GLU A 1 107 ? -8.362 6.211 29.548 1.00 98.19 107 GLU A CA 1
ATOM 836 C C . GLU A 1 107 ? -8.544 4.894 30.313 1.00 98.19 107 GLU A C 1
ATOM 838 O O . GLU A 1 107 ? -8.373 3.813 29.746 1.00 98.19 107 GLU A O 1
ATOM 843 N N . ASN A 1 108 ? -8.966 4.964 31.580 1.00 98.12 108 ASN A N 1
ATOM 844 C CA . ASN A 1 108 ? -9.248 3.779 32.384 1.00 98.12 108 ASN A CA 1
ATOM 845 C C . ASN A 1 108 ? -10.475 3.003 31.874 1.00 98.12 108 ASN A C 1
ATOM 847 O O . ASN A 1 108 ? -10.466 1.771 31.879 1.00 98.12 108 ASN A O 1
ATOM 851 N N . LEU A 1 109 ? -11.510 3.704 31.397 1.00 98.06 109 LEU A N 1
ATOM 852 C CA . LEU A 1 109 ? -12.680 3.102 30.753 1.00 98.06 109 LEU A CA 1
ATOM 853 C C . LEU A 1 109 ? -12.262 2.232 29.563 1.00 98.06 109 LEU A C 1
ATOM 855 O O . LEU A 1 109 ? -12.608 1.052 29.506 1.00 98.06 109 LEU A O 1
ATOM 859 N N . LYS A 1 110 ? -11.462 2.803 28.655 1.00 98.06 110 LYS A N 1
ATOM 860 C CA . LYS A 1 110 ? -10.892 2.084 27.515 1.00 98.06 110 LYS A CA 1
ATOM 861 C C . LYS A 1 110 ? -10.075 0.873 27.969 1.00 98.06 110 LYS A C 1
ATOM 863 O O . LYS A 1 110 ? -10.353 -0.244 27.544 1.00 98.06 110 LYS A O 1
ATOM 868 N N . ALA A 1 111 ? -9.098 1.089 28.850 1.00 98.06 111 ALA A N 1
ATOM 869 C CA . ALA A 1 111 ? -8.171 0.044 29.279 1.00 98.06 111 ALA A CA 1
ATOM 870 C C . ALA A 1 111 ? -8.874 -1.119 29.998 1.00 98.06 111 ALA A C 1
ATOM 872 O O . ALA A 1 111 ? -8.460 -2.270 29.872 1.00 98.06 111 ALA A O 1
ATOM 873 N N . THR A 1 112 ? -9.931 -0.830 30.760 1.00 97.94 112 THR A N 1
ATOM 874 C CA . THR A 1 112 ? -10.739 -1.853 31.436 1.00 97.94 112 THR A CA 1
ATOM 875 C C . THR A 1 112 ? -11.536 -2.681 30.431 1.00 97.94 112 THR A C 1
ATOM 877 O O . THR A 1 112 ? -11.560 -3.905 30.540 1.00 97.94 112 THR A O 1
ATOM 880 N N . HIS A 1 113 ? -12.153 -2.032 29.439 1.00 97.69 113 HIS A N 1
ATOM 881 C CA . HIS A 1 113 ? -12.912 -2.716 28.391 1.00 97.69 113 HIS A CA 1
ATOM 882 C C . HIS A 1 113 ? -12.033 -3.628 27.537 1.00 97.69 113 HIS A C 1
ATOM 884 O O . HIS A 1 113 ? -12.330 -4.811 27.403 1.00 97.69 113 HIS A O 1
ATOM 890 N N . GLU A 1 114 ? -10.934 -3.101 26.998 1.00 97.19 114 GLU A N 1
ATOM 891 C CA . GLU A 1 114 ? -10.037 -3.868 26.125 1.00 97.19 114 GLU A CA 1
ATOM 892 C C . GLU A 1 114 ? -9.413 -5.056 26.868 1.00 97.19 114 GLU A C 1
ATOM 894 O O . GLU A 1 114 ? -9.334 -6.150 26.319 1.00 97.19 114 GLU A O 1
ATOM 899 N N . ARG A 1 115 ? -9.079 -4.897 28.157 1.00 97.25 115 ARG A N 1
ATOM 900 C CA . ARG A 1 115 ? -8.618 -6.016 28.990 1.00 97.25 115 ARG A CA 1
ATOM 901 C C . ARG A 1 115 ? -9.687 -7.089 29.165 1.00 97.25 115 ARG A C 1
ATOM 903 O O . ARG A 1 115 ? -9.377 -8.268 29.063 1.00 97.25 115 ARG A O 1
ATOM 910 N N . ALA A 1 116 ? -10.936 -6.697 29.414 1.00 96.12 116 ALA A N 1
ATOM 911 C CA . ALA A 1 116 ? -12.034 -7.651 29.534 1.00 96.12 116 ALA A CA 1
ATOM 912 C C . ALA A 1 116 ? -12.299 -8.388 28.208 1.00 96.12 116 ALA A C 1
ATOM 914 O O . ALA A 1 116 ? -12.623 -9.575 28.220 1.00 96.12 116 ALA A O 1
ATOM 915 N N . VAL A 1 117 ? -12.141 -7.705 27.068 1.00 96.00 117 VAL A N 1
ATOM 916 C CA . VAL A 1 117 ? -12.180 -8.333 25.739 1.00 96.00 117 VAL A CA 1
ATOM 917 C C . VAL A 1 117 ? -11.046 -9.344 25.596 1.00 96.00 117 VAL A C 1
ATOM 919 O O . VAL A 1 117 ? -11.309 -10.478 25.197 1.00 96.00 117 VAL A O 1
ATOM 922 N N . ASP A 1 118 ? -9.818 -8.970 25.952 1.00 96.06 118 ASP A N 1
ATOM 923 C CA . ASP A 1 118 ? -8.657 -9.857 25.863 1.00 96.06 118 ASP A CA 1
ATOM 924 C C . ASP A 1 118 ? -8.819 -11.102 26.746 1.00 96.06 118 ASP A C 1
ATOM 926 O O . ASP A 1 118 ? -8.632 -12.219 26.274 1.00 96.06 118 ASP A O 1
ATOM 930 N N . GLU A 1 119 ? -9.253 -10.932 27.997 1.00 96.38 119 GLU A N 1
ATOM 931 C CA . GLU A 1 119 ? -9.515 -12.030 28.941 1.00 96.38 119 GLU A CA 1
ATOM 932 C C . GLU A 1 119 ? -10.627 -12.980 28.463 1.00 96.38 119 GLU A C 1
ATOM 934 O O . GLU A 1 119 ? -10.616 -14.167 28.794 1.00 96.38 119 GLU A O 1
ATOM 939 N N . ALA A 1 120 ? -11.584 -12.475 27.678 1.00 94.88 120 ALA A N 1
ATOM 940 C CA . ALA A 1 120 ? -12.676 -13.258 27.103 1.00 94.88 120 ALA A CA 1
ATOM 941 C C . ALA A 1 120 ? -12.339 -13.889 25.737 1.00 94.88 120 ALA A C 1
ATOM 943 O O . ALA A 1 120 ? -13.146 -14.658 25.207 1.00 94.88 120 ALA A O 1
ATOM 944 N N . THR A 1 121 ? -11.183 -13.564 25.155 1.00 94.94 121 THR A N 1
ATOM 945 C CA . THR A 1 121 ? -10.767 -14.010 23.820 1.00 94.94 121 THR A CA 1
ATOM 946 C C . THR A 1 121 ? -9.770 -15.162 23.931 1.00 94.94 121 THR A C 1
ATOM 948 O O . THR A 1 121 ? -8.938 -15.211 24.836 1.00 94.94 121 THR A O 1
ATOM 951 N N . SER A 1 122 ? -9.851 -16.138 23.022 1.00 96.81 122 SER A N 1
ATOM 952 C CA . SER A 1 122 ? -8.911 -17.260 23.041 1.00 96.81 122 SER A CA 1
ATOM 953 C C . SER A 1 122 ? -7.491 -16.793 22.701 1.00 96.81 122 SER A C 1
ATOM 955 O O . SER A 1 122 ? -7.299 -15.861 21.922 1.00 96.81 122 SER A O 1
ATOM 957 N N . ALA A 1 123 ? -6.473 -17.476 23.233 1.00 95.19 123 ALA A N 1
ATOM 958 C CA . ALA A 1 123 ? -5.078 -17.157 22.917 1.00 95.19 123 ALA A CA 1
ATOM 959 C C . ALA A 1 123 ? -4.779 -17.229 21.405 1.00 95.19 123 ALA A C 1
ATOM 961 O O . ALA A 1 123 ? -3.953 -16.473 20.901 1.00 95.19 123 ALA A O 1
ATOM 962 N N . THR A 1 124 ? -5.462 -18.119 20.677 1.00 95.25 124 THR A N 1
ATOM 963 C CA . THR A 1 124 ? -5.339 -18.239 19.220 1.00 95.25 124 THR A CA 1
ATOM 964 C C . THR A 1 124 ? -5.919 -17.022 18.506 1.00 95.25 124 THR A C 1
ATOM 966 O O . THR A 1 124 ? -5.253 -16.464 17.639 1.00 95.25 124 THR A O 1
ATOM 969 N N . ASP A 1 125 ? -7.115 -16.574 18.890 1.00 94.19 125 ASP A N 1
ATOM 970 C CA . ASP A 1 125 ? -7.757 -15.410 18.267 1.00 94.19 125 ASP A CA 1
ATOM 971 C C . ASP A 1 125 ? -6.999 -14.110 18.577 1.00 94.19 125 ASP A C 1
ATOM 973 O O . ASP A 1 125 ? -6.872 -13.251 17.706 1.00 94.19 125 ASP A O 1
ATOM 977 N N . LEU A 1 126 ? -6.431 -13.984 19.784 1.00 93.69 126 LEU A N 1
ATOM 978 C CA . LEU A 1 126 ? -5.540 -12.873 20.137 1.00 93.69 126 LEU A CA 1
ATOM 979 C C . LEU A 1 126 ? -4.302 -12.839 19.238 1.00 93.69 126 LEU A C 1
ATOM 981 O O . LEU A 1 126 ? -3.976 -11.793 18.686 1.00 93.69 126 LEU A O 1
ATOM 985 N N . ALA A 1 127 ? -3.650 -13.987 19.030 1.00 93.69 127 ALA A N 1
ATOM 986 C CA . ALA A 1 127 ? -2.485 -14.070 18.154 1.00 93.69 127 ALA A CA 1
ATOM 987 C C . ALA A 1 127 ? -2.819 -13.704 16.696 1.00 93.69 127 ALA A C 1
ATOM 989 O O . ALA A 1 127 ? -2.016 -13.045 16.035 1.00 93.69 127 ALA A O 1
ATOM 990 N N . VAL A 1 128 ? -4.000 -14.096 16.199 1.00 93.12 128 VAL A N 1
ATOM 991 C CA . VAL A 1 128 ? -4.484 -13.700 14.865 1.00 93.12 128 VAL A CA 1
ATOM 992 C C . VAL A 1 128 ? -4.717 -12.192 14.801 1.00 93.12 128 VAL A C 1
ATOM 994 O O . VAL A 1 128 ? -4.208 -11.546 13.888 1.00 93.12 128 VAL A O 1
ATOM 997 N N . ARG A 1 129 ? -5.418 -11.611 15.784 1.00 93.25 129 ARG A N 1
ATOM 998 C CA . ARG A 1 129 ? -5.667 -10.164 15.847 1.00 93.25 129 ARG A CA 1
ATOM 999 C C . ARG A 1 129 ? -4.362 -9.370 15.867 1.00 93.25 129 ARG A C 1
ATOM 1001 O O . ARG A 1 129 ? -4.199 -8.462 15.059 1.00 93.25 129 ARG A O 1
ATOM 1008 N N . ASP A 1 130 ? -3.433 -9.721 16.752 1.00 92.19 130 ASP A N 1
ATOM 1009 C CA . ASP A 1 130 ? -2.154 -9.017 16.891 1.00 92.19 130 ASP A CA 1
ATOM 1010 C C . ASP A 1 130 ? -1.329 -9.106 15.594 1.00 92.19 130 ASP A C 1
ATOM 1012 O O . ASP A 1 130 ? -0.680 -8.140 15.183 1.00 92.19 130 ASP A O 1
ATOM 1016 N N . LEU A 1 131 ? -1.391 -10.248 14.902 1.00 93.50 131 LEU A N 1
ATOM 1017 C CA . LEU A 1 131 ? -0.765 -10.419 13.597 1.00 93.50 131 LEU A CA 1
ATOM 1018 C C . LEU A 1 131 ? -1.412 -9.535 12.522 1.00 93.50 131 LEU A C 1
ATOM 1020 O O . LEU A 1 131 ? -0.697 -8.896 11.748 1.00 93.50 131 LEU A O 1
ATOM 1024 N N . GLU A 1 132 ? -2.742 -9.479 12.468 1.00 93.94 132 GLU A N 1
ATOM 1025 C CA . GLU A 1 132 ? -3.462 -8.606 11.541 1.00 93.94 132 GLU A CA 1
ATOM 1026 C C . GLU A 1 132 ? -3.164 -7.126 11.795 1.00 93.94 132 GLU A C 1
ATOM 1028 O O . GLU A 1 132 ? -2.944 -6.382 10.841 1.00 93.94 132 GLU A O 1
ATOM 1033 N N . GLU A 1 133 ? -3.117 -6.691 13.057 1.00 92.50 133 GLU A N 1
ATOM 1034 C CA . GLU A 1 133 ? -2.748 -5.320 13.434 1.00 92.50 133 GLU A CA 1
ATOM 1035 C C . GLU A 1 133 ? -1.360 -4.952 12.885 1.00 92.50 133 GLU A C 1
ATOM 1037 O O . GLU A 1 133 ? -1.186 -3.897 12.264 1.00 92.50 133 GLU A O 1
ATOM 1042 N N . LEU A 1 134 ? -0.380 -5.849 13.042 1.00 91.94 134 LEU A N 1
ATOM 1043 C CA . LEU A 1 134 ? 0.957 -5.670 12.477 1.00 91.94 134 LEU A CA 1
ATOM 1044 C C . LEU A 1 134 ? 0.932 -5.647 10.947 1.00 91.94 134 LEU A C 1
ATOM 1046 O O . LEU A 1 134 ? 1.591 -4.799 10.345 1.00 91.94 134 LEU A O 1
ATOM 1050 N N . LEU A 1 135 ? 0.180 -6.544 10.307 1.00 94.50 135 LEU A N 1
ATOM 1051 C CA . LEU A 1 135 ? 0.104 -6.622 8.850 1.00 94.50 135 LEU A CA 1
ATOM 1052 C C . LEU A 1 135 ? -0.501 -5.346 8.247 1.00 94.50 135 LEU A C 1
ATOM 1054 O O . LEU A 1 135 ? 0.051 -4.803 7.292 1.00 94.50 135 LEU A O 1
ATOM 1058 N N . VAL A 1 136 ? -1.564 -4.807 8.851 1.00 93.25 136 VAL A N 1
ATOM 1059 C CA . VAL A 1 136 ? -2.186 -3.530 8.451 1.00 93.25 136 VAL A CA 1
ATOM 1060 C C . VAL A 1 136 ? -1.189 -2.377 8.576 1.00 93.25 136 VAL A C 1
ATOM 1062 O O . VAL A 1 136 ? -1.086 -1.552 7.668 1.00 93.25 136 VAL A O 1
ATOM 1065 N N . ALA A 1 137 ? -0.397 -2.340 9.652 1.00 91.50 137 ALA A N 1
ATOM 1066 C CA . ALA A 1 137 ? 0.659 -1.343 9.809 1.00 91.50 137 ALA A CA 1
ATOM 1067 C C . ALA A 1 137 ? 1.764 -1.479 8.741 1.00 91.50 137 ALA A C 1
ATOM 1069 O O . ALA A 1 137 ? 2.251 -0.472 8.224 1.00 91.50 137 ALA A O 1
ATOM 1070 N N . GLN A 1 138 ? 2.152 -2.704 8.362 1.00 94.25 138 GLN A N 1
ATOM 1071 C CA . GLN A 1 138 ? 3.108 -2.924 7.266 1.00 94.25 138 GLN A CA 1
ATOM 1072 C C . GLN A 1 138 ? 2.540 -2.476 5.914 1.00 94.25 138 GLN A C 1
ATOM 1074 O O . GLN A 1 138 ? 3.264 -1.859 5.136 1.00 94.25 138 GLN A O 1
ATOM 1079 N N . ILE A 1 139 ? 1.257 -2.729 5.647 1.00 95.75 139 ILE A N 1
ATOM 1080 C CA . ILE A 1 139 ? 0.580 -2.287 4.419 1.00 95.75 139 ILE A CA 1
ATOM 1081 C C . ILE A 1 139 ? 0.520 -0.758 4.357 1.00 95.75 139 ILE A C 1
ATOM 1083 O O . ILE A 1 139 ? 0.877 -0.182 3.334 1.00 95.75 139 ILE A O 1
ATOM 1087 N N . ALA A 1 140 ? 0.174 -0.084 5.457 1.00 93.50 140 ALA A N 1
ATOM 1088 C CA . ALA A 1 140 ? 0.198 1.378 5.523 1.00 93.50 140 ALA A CA 1
ATOM 1089 C C . ALA A 1 140 ? 1.610 1.947 5.278 1.00 93.50 140 ALA A C 1
ATOM 1091 O O . ALA A 1 140 ? 1.778 2.916 4.537 1.00 93.50 140 ALA A O 1
ATOM 1092 N N . ASN A 1 141 ? 2.647 1.312 5.838 1.00 95.12 141 ASN A N 1
ATOM 1093 C CA . ASN A 1 141 ? 4.038 1.677 5.558 1.00 95.12 141 ASN A CA 1
ATOM 1094 C C . ASN A 1 141 ? 4.404 1.475 4.083 1.00 95.12 141 ASN A C 1
ATOM 1096 O O . ASN A 1 141 ? 5.099 2.316 3.507 1.00 95.12 141 ASN A O 1
ATOM 1100 N N . TRP A 1 142 ? 3.940 0.384 3.468 1.00 97.88 142 TRP A N 1
ATOM 1101 C CA . TRP A 1 142 ? 4.113 0.159 2.038 1.00 97.88 142 TRP A CA 1
ATOM 1102 C C . TRP A 1 142 ? 3.440 1.259 1.218 1.00 97.88 142 TRP A C 1
ATOM 1104 O O . TRP A 1 142 ? 4.097 1.789 0.331 1.00 97.88 142 TRP A O 1
ATOM 1114 N N . GLU A 1 143 ? 2.206 1.677 1.527 1.00 97.00 143 GLU A N 1
ATOM 1115 C CA . GLU A 1 143 ? 1.528 2.729 0.753 1.00 97.00 143 GLU A CA 1
ATOM 1116 C C . GLU A 1 143 ? 2.336 4.034 0.706 1.00 97.00 143 GLU A C 1
ATOM 1118 O O . GLU A 1 143 ? 2.440 4.684 -0.340 1.00 97.00 143 GLU A O 1
ATOM 1123 N N . ILE A 1 144 ? 2.926 4.401 1.847 1.00 95.62 144 ILE A N 1
ATOM 1124 C CA . ILE A 1 144 ? 3.768 5.590 1.989 1.00 95.62 144 ILE A CA 1
ATOM 1125 C C . ILE A 1 144 ? 5.059 5.417 1.184 1.00 95.62 144 ILE A C 1
ATOM 1127 O O . ILE A 1 144 ? 5.399 6.282 0.378 1.00 95.62 144 ILE A O 1
ATOM 1131 N N . LYS A 1 145 ? 5.765 4.294 1.365 1.00 97.56 145 LYS A N 1
ATOM 1132 C CA . LYS A 1 145 ? 7.048 4.017 0.696 1.00 97.56 145 LYS A CA 1
ATOM 1133 C C . LYS A 1 145 ? 6.904 3.850 -0.818 1.00 97.56 145 LYS A C 1
ATOM 1135 O O . LYS A 1 145 ? 7.742 4.334 -1.566 1.00 97.56 145 LYS A O 1
ATOM 1140 N N . ALA A 1 146 ? 5.815 3.231 -1.264 1.00 97.81 146 ALA A N 1
ATOM 1141 C CA . ALA A 1 146 ? 5.414 3.110 -2.664 1.00 97.81 146 ALA A CA 1
ATOM 1142 C C . ALA A 1 146 ? 4.828 4.405 -3.234 1.00 97.81 146 ALA A C 1
ATOM 1144 O O . ALA A 1 146 ? 4.545 4.472 -4.428 1.00 97.81 146 ALA A O 1
ATOM 1145 N N . ARG A 1 147 ? 4.663 5.442 -2.401 1.00 96.94 147 ARG A N 1
ATOM 1146 C CA . ARG A 1 147 ? 4.177 6.765 -2.796 1.00 96.94 147 ARG A CA 1
ATOM 1147 C C . ARG A 1 147 ? 2.814 6.702 -3.486 1.00 96.94 147 ARG A C 1
ATOM 1149 O O . ARG A 1 147 ? 2.586 7.441 -4.442 1.00 96.94 147 ARG A O 1
ATOM 1156 N N . LEU A 1 148 ? 1.877 5.877 -2.998 1.00 96.75 148 LEU A N 1
ATOM 1157 C CA . LEU A 1 148 ? 0.565 5.719 -3.650 1.00 96.75 148 LEU A CA 1
ATOM 1158 C C . LEU A 1 148 ? -0.173 7.059 -3.821 1.00 96.75 148 LEU A C 1
ATOM 1160 O O . LEU A 1 148 ? -0.824 7.283 -4.839 1.00 96.75 148 LEU A O 1
ATOM 1164 N N . ALA A 1 149 ? -0.018 7.985 -2.868 1.00 94.62 149 ALA A N 1
ATOM 1165 C CA . ALA A 1 149 ? -0.610 9.324 -2.933 1.00 94.62 149 ALA A CA 1
ATOM 1166 C C . ALA A 1 149 ? -0.108 10.168 -4.121 1.00 94.62 149 ALA A C 1
ATOM 1168 O O . ALA A 1 149 ? -0.838 11.017 -4.630 1.00 94.62 149 ALA A O 1
ATOM 1169 N N . THR A 1 150 ? 1.121 9.931 -4.586 1.00 95.81 150 THR A N 1
ATOM 1170 C CA . THR A 1 150 ? 1.719 10.604 -5.749 1.00 95.81 150 THR A CA 1
ATOM 1171 C C . THR A 1 150 ? 2.052 9.619 -6.870 1.00 95.81 150 THR A C 1
ATOM 1173 O O . THR A 1 150 ? 2.885 9.929 -7.721 1.00 95.81 150 THR A O 1
ATOM 1176 N N . TRP A 1 151 ? 1.397 8.449 -6.892 1.00 96.88 151 TRP A N 1
ATOM 1177 C CA . TRP A 1 151 ? 1.684 7.355 -7.826 1.00 96.88 151 TRP A CA 1
ATOM 1178 C C . TRP A 1 151 ? 1.667 7.828 -9.274 1.00 96.88 151 TRP A C 1
ATOM 1180 O O . TRP A 1 151 ? 2.614 7.604 -10.022 1.00 96.88 151 TRP A O 1
ATOM 1190 N N . ARG A 1 152 ? 0.610 8.562 -9.642 1.00 94.62 152 ARG A N 1
ATOM 1191 C CA . ARG A 1 152 ? 0.418 9.108 -10.991 1.00 94.62 152 ARG A CA 1
ATOM 1192 C C . ARG A 1 152 ? 1.562 10.019 -11.420 1.00 94.62 152 ARG A C 1
ATOM 1194 O O . ARG A 1 152 ? 2.033 9.906 -12.539 1.00 94.62 152 ARG A O 1
ATOM 1201 N N . ALA A 1 153 ? 2.012 10.905 -10.533 1.00 93.12 153 ALA A N 1
ATOM 1202 C CA . ALA A 1 153 ? 3.104 11.820 -10.846 1.00 93.12 153 ALA A CA 1
ATOM 1203 C C . ALA A 1 153 ? 4.415 11.047 -11.049 1.00 93.12 153 ALA A C 1
ATOM 1205 O O . ALA A 1 153 ? 5.039 11.168 -12.098 1.00 93.12 153 ALA A O 1
ATOM 1206 N N . MET A 1 154 ? 4.774 10.187 -10.092 1.00 95.50 154 MET A N 1
ATOM 1207 C CA . MET A 1 154 ? 5.999 9.384 -10.150 1.00 95.50 154 MET A CA 1
ATOM 1208 C C . MET A 1 154 ? 6.046 8.489 -11.398 1.00 95.50 154 MET A C 1
ATOM 1210 O O . MET A 1 154 ? 7.035 8.494 -12.125 1.00 95.50 154 MET A O 1
ATOM 1214 N N . THR A 1 155 ? 4.968 7.753 -11.679 1.00 95.44 155 THR A N 1
ATOM 1215 C CA . THR A 1 155 ? 4.899 6.861 -12.849 1.00 95.44 155 THR A CA 1
ATOM 1216 C C . THR A 1 155 ? 4.878 7.626 -14.172 1.00 95.44 155 THR A C 1
ATOM 1218 O O . THR A 1 155 ? 5.513 7.182 -15.122 1.00 95.44 155 THR A O 1
ATOM 1221 N N . SER A 1 156 ? 4.274 8.820 -14.228 1.00 93.75 156 SER A N 1
ATOM 1222 C CA . SER A 1 156 ? 4.332 9.669 -15.430 1.00 93.75 156 SER A CA 1
ATOM 1223 C C . SER A 1 156 ? 5.741 10.185 -15.755 1.00 93.75 156 SER A C 1
ATOM 1225 O O . SER A 1 156 ? 6.039 10.462 -16.914 1.00 93.75 156 SER A O 1
ATOM 1227 N N . HIS A 1 157 ? 6.631 10.308 -14.761 1.00 94.44 157 HIS A N 1
ATOM 1228 C CA . HIS A 1 157 ? 8.031 10.664 -15.016 1.00 94.44 157 HIS A CA 1
ATOM 1229 C C . HIS A 1 157 ? 8.802 9.500 -15.658 1.00 94.44 157 HIS A C 1
ATOM 1231 O O . HIS A 1 157 ? 9.615 9.726 -16.555 1.00 94.44 157 HIS A O 1
ATOM 1237 N N . LEU A 1 158 ? 8.509 8.262 -15.243 1.00 94.88 158 LEU A N 1
ATOM 1238 C CA . LEU A 1 158 ? 9.113 7.046 -15.795 1.00 94.88 158 LEU A CA 1
ATOM 1239 C C . LEU A 1 158 ? 8.593 6.711 -17.197 1.00 94.88 158 LEU A C 1
ATOM 1241 O O . LEU A 1 158 ? 9.380 6.311 -18.047 1.00 94.88 158 LEU A O 1
ATOM 1245 N N . ASN A 1 159 ? 7.302 6.931 -17.452 1.00 90.31 159 ASN A N 1
ATOM 1246 C CA . ASN A 1 159 ? 6.658 6.671 -18.746 1.00 90.31 159 ASN A CA 1
ATOM 1247 C C . ASN A 1 159 ? 6.802 7.810 -19.758 1.00 90.31 159 ASN A C 1
ATOM 1249 O O . ASN A 1 159 ? 6.193 7.791 -20.826 1.00 90.31 159 ASN A O 1
ATOM 1253 N N . ASN A 1 160 ? 7.581 8.838 -19.431 1.00 87.19 160 ASN A N 1
ATOM 1254 C CA . ASN A 1 160 ? 7.863 9.899 -20.378 1.00 87.19 160 ASN A CA 1
ATOM 1255 C C . ASN A 1 160 ? 8.742 9.364 -21.524 1.00 87.19 160 ASN A C 1
ATOM 1257 O O . ASN A 1 160 ? 9.551 8.460 -21.327 1.00 87.19 160 ASN A O 1
ATOM 1261 N N . VAL A 1 161 ? 8.665 9.994 -22.702 1.00 86.25 161 VAL A N 1
ATOM 1262 C CA . VAL A 1 161 ? 9.556 9.730 -23.852 1.00 86.25 161 VAL A CA 1
ATOM 1263 C C . VAL A 1 161 ? 11.035 9.786 -23.444 1.00 86.25 161 VAL A C 1
ATOM 1265 O O . VAL A 1 161 ? 11.884 9.105 -24.018 1.00 86.25 161 VAL A O 1
ATOM 1268 N N . TYR A 1 162 ? 11.344 10.590 -22.426 1.00 91.19 162 TYR A N 1
ATOM 1269 C CA . TYR A 1 162 ? 12.634 10.597 -21.747 1.00 91.19 162 TYR A CA 1
ATOM 1270 C C . TYR A 1 162 ? 12.437 10.184 -20.284 1.00 91.19 162 TYR A C 1
ATOM 1272 O O . TYR A 1 162 ? 12.145 11.050 -19.454 1.00 91.19 162 TYR A O 1
ATOM 1280 N N . PRO A 1 163 ? 12.572 8.884 -19.966 1.00 95.94 163 PRO A N 1
ATOM 1281 C CA . PRO A 1 163 ? 12.349 8.382 -18.620 1.00 95.94 163 PRO A CA 1
ATOM 1282 C C . PRO A 1 163 ? 13.243 9.073 -17.600 1.00 95.94 163 PRO A C 1
ATOM 1284 O O . PRO A 1 163 ? 14.466 9.157 -17.761 1.00 95.94 163 PRO A O 1
ATOM 1287 N N . GLN A 1 164 ? 12.621 9.553 -16.532 1.00 96.69 164 GLN A N 1
ATOM 1288 C CA . GLN A 1 164 ? 13.307 10.255 -15.462 1.00 96.69 164 GLN A CA 1
ATOM 1289 C C . GLN A 1 164 ? 12.570 10.096 -14.133 1.00 96.69 164 GLN A C 1
ATOM 1291 O O . GLN A 1 164 ? 11.410 9.702 -14.078 1.00 96.69 164 GLN A O 1
ATOM 1296 N N . LEU A 1 165 ? 13.250 10.451 -13.053 1.00 97.00 165 LEU A N 1
ATOM 1297 C CA . LEU A 1 165 ? 12.706 10.572 -11.708 1.00 97.00 165 LEU A CA 1
ATOM 1298 C C . LEU A 1 165 ? 13.272 11.829 -11.059 1.00 97.00 165 LEU A C 1
ATOM 1300 O O . LEU A 1 165 ? 14.389 12.253 -11.366 1.00 97.00 165 LEU A O 1
ATOM 1304 N N . ARG A 1 166 ? 12.546 12.409 -10.104 1.00 96.62 166 ARG A N 1
ATOM 1305 C CA . ARG A 1 166 ? 13.208 13.290 -9.136 1.00 96.62 166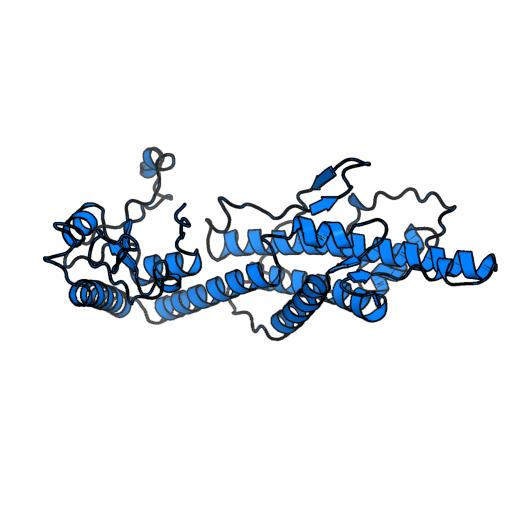 ARG A CA 1
ATOM 1306 C C . ARG A 1 166 ? 14.120 12.456 -8.239 1.00 96.62 166 ARG A C 1
ATOM 1308 O O . ARG A 1 166 ? 13.815 11.299 -7.954 1.00 96.62 166 ARG A O 1
ATOM 1315 N N . GLN A 1 167 ? 15.197 13.056 -7.738 1.00 93.44 167 GLN A N 1
ATOM 1316 C CA . GLN A 1 167 ? 16.130 12.365 -6.842 1.00 93.44 167 GLN A CA 1
ATOM 1317 C C . GLN A 1 167 ? 15.413 11.744 -5.630 1.00 93.44 167 GLN A C 1
ATOM 1319 O O . GLN A 1 167 ? 15.661 10.590 -5.302 1.00 93.44 167 GLN A O 1
ATOM 1324 N N . ASP A 1 168 ? 14.450 12.457 -5.031 1.00 95.06 168 ASP A N 1
ATOM 1325 C CA . ASP A 1 168 ? 13.678 11.940 -3.897 1.00 95.06 168 ASP A CA 1
ATOM 1326 C C . ASP A 1 168 ? 12.836 10.703 -4.260 1.00 95.06 168 ASP A C 1
ATOM 1328 O O . ASP A 1 168 ? 12.641 9.813 -3.429 1.00 95.06 168 ASP A O 1
ATOM 1332 N N . GLU A 1 169 ? 12.315 10.643 -5.488 1.00 96.88 169 GLU A N 1
ATOM 1333 C CA . GLU A 1 169 ? 11.547 9.496 -5.985 1.00 96.88 169 GLU A CA 1
ATOM 1334 C C . GLU A 1 169 ? 12.453 8.286 -6.186 1.00 96.88 169 GLU A C 1
ATOM 1336 O O . GLU A 1 169 ? 12.102 7.199 -5.734 1.00 96.88 169 GLU A O 1
ATOM 1341 N N . ALA A 1 170 ? 13.623 8.484 -6.800 1.00 95.94 170 ALA A N 1
ATOM 1342 C CA . ALA A 1 170 ? 14.612 7.428 -6.983 1.00 95.94 170 ALA A CA 1
ATOM 1343 C C . ALA A 1 170 ? 15.062 6.855 -5.631 1.00 95.94 170 ALA A C 1
ATOM 1345 O O . ALA A 1 170 ? 14.913 5.654 -5.405 1.00 95.94 170 ALA A O 1
ATOM 1346 N N . ASP A 1 171 ? 15.514 7.711 -4.709 1.00 95.38 171 ASP A N 1
ATOM 1347 C CA . ASP A 1 171 ? 15.962 7.301 -3.373 1.00 95.38 171 ASP A CA 1
ATOM 1348 C C . ASP A 1 171 ? 14.852 6.527 -2.636 1.00 95.38 171 ASP A C 1
ATOM 1350 O O . ASP A 1 171 ? 15.082 5.433 -2.119 1.00 95.38 171 ASP A O 1
ATOM 1354 N N . GLY A 1 172 ? 13.613 7.033 -2.680 1.00 97.31 172 GLY A N 1
ATOM 1355 C CA . GLY A 1 172 ? 12.460 6.378 -2.060 1.00 97.31 172 GLY A CA 1
ATOM 1356 C C . GLY A 1 172 ? 12.120 5.007 -2.657 1.00 97.31 172 GLY A C 1
ATOM 1357 O O . GLY A 1 172 ? 11.753 4.095 -1.915 1.00 97.31 172 GLY A O 1
ATOM 1358 N N . LEU A 1 173 ? 12.261 4.824 -3.976 1.00 97.69 173 LEU A N 1
ATOM 1359 C CA . LEU A 1 173 ? 12.050 3.522 -4.618 1.00 97.69 173 LEU A CA 1
ATOM 1360 C C . LEU A 1 173 ? 13.143 2.516 -4.226 1.00 97.69 173 LEU A C 1
ATOM 1362 O O . LEU A 1 173 ? 12.822 1.356 -3.959 1.00 97.69 173 LEU A O 1
ATOM 1366 N N . PHE A 1 174 ? 14.407 2.941 -4.129 1.00 97.75 174 PHE A N 1
ATOM 1367 C CA . PHE A 1 174 ? 15.488 2.080 -3.633 1.00 97.75 174 PHE A CA 1
ATOM 1368 C C . PHE A 1 174 ? 15.287 1.700 -2.159 1.00 97.75 174 PHE A C 1
ATOM 1370 O O . PHE A 1 174 ? 15.435 0.529 -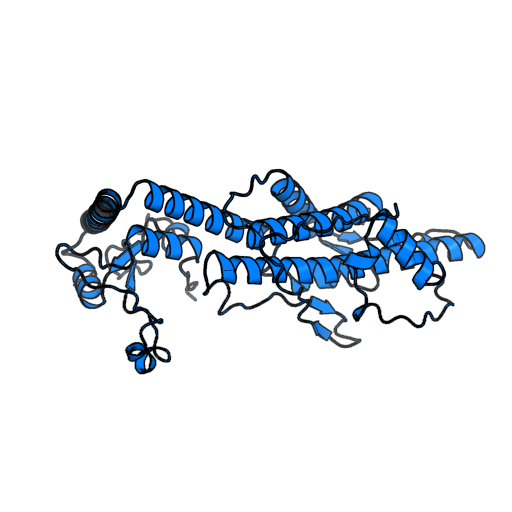1.803 1.00 97.75 174 PHE A O 1
ATOM 1377 N N . GLU A 1 175 ? 14.872 2.648 -1.313 1.00 98.25 175 GLU A N 1
ATOM 1378 C CA . GLU A 1 175 ? 14.506 2.375 0.082 1.00 98.25 175 GLU A CA 1
ATOM 1379 C C . GLU A 1 175 ? 13.330 1.396 0.195 1.00 98.25 175 GLU A C 1
ATOM 1381 O O . GLU A 1 175 ? 13.340 0.511 1.054 1.00 98.25 175 GLU A O 1
ATOM 1386 N N . LEU A 1 176 ? 12.316 1.526 -0.666 1.00 98.62 176 LEU A N 1
ATOM 1387 C CA . LEU A 1 176 ? 11.204 0.578 -0.743 1.00 98.62 176 LEU A CA 1
ATOM 1388 C C . LEU A 1 176 ? 11.685 -0.818 -1.154 1.00 98.62 176 LEU A C 1
ATOM 1390 O O . LEU A 1 176 ? 11.264 -1.802 -0.546 1.00 98.62 176 LEU A O 1
ATOM 1394 N N . GLY A 1 177 ? 12.566 -0.912 -2.153 1.00 98.31 177 GLY A N 1
ATOM 1395 C CA . GLY A 1 177 ? 13.149 -2.177 -2.599 1.00 98.31 177 GLY A CA 1
ATOM 1396 C C . GLY A 1 177 ? 13.897 -2.897 -1.475 1.00 98.31 177 GLY A C 1
ATOM 1397 O O . GLY A 1 177 ? 13.636 -4.073 -1.218 1.00 98.31 177 GLY A O 1
ATOM 1398 N N . ALA A 1 178 ? 14.758 -2.178 -0.748 1.00 98.00 178 ALA A N 1
ATOM 1399 C CA . ALA A 1 178 ? 15.457 -2.710 0.422 1.00 98.00 178 ALA A CA 1
ATOM 1400 C C . ALA A 1 178 ? 14.475 -3.152 1.519 1.00 98.00 178 ALA A C 1
ATOM 1402 O O . ALA A 1 178 ? 14.550 -4.277 2.010 1.00 98.00 178 ALA A O 1
ATOM 1403 N N . TRP A 1 179 ? 13.492 -2.307 1.839 1.00 98.19 179 TRP A N 1
ATOM 1404 C CA . TRP A 1 179 ? 12.472 -2.618 2.837 1.00 98.19 179 TRP A CA 1
ATOM 1405 C C . TRP A 1 179 ? 11.688 -3.891 2.492 1.00 98.19 179 TRP A C 1
ATOM 1407 O O . TRP A 1 179 ? 11.462 -4.709 3.383 1.00 98.19 179 TRP A O 1
ATOM 1417 N N . LEU A 1 180 ? 11.313 -4.089 1.220 1.00 97.88 180 LEU A N 1
ATOM 1418 C CA . LEU A 1 180 ? 10.615 -5.293 0.752 1.00 97.88 180 LEU A CA 1
ATOM 1419 C C . LEU A 1 180 ? 11.476 -6.555 0.884 1.00 97.88 180 LEU A C 1
ATOM 1421 O O . LEU A 1 180 ? 10.95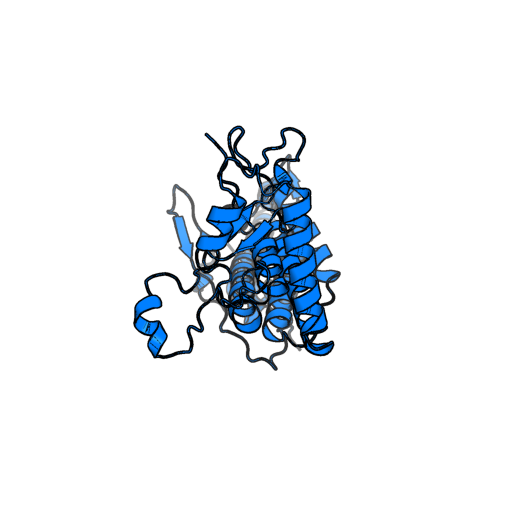6 -7.588 1.293 1.00 97.88 180 LEU A O 1
ATOM 1425 N N . LEU A 1 181 ? 12.776 -6.476 0.580 1.00 96.38 181 LEU A N 1
ATOM 1426 C CA . LEU A 1 181 ? 13.715 -7.598 0.730 1.00 96.38 181 LEU A CA 1
ATOM 1427 C C . LEU A 1 181 ? 13.885 -8.037 2.190 1.00 96.38 181 LEU A C 1
ATOM 1429 O O . LEU A 1 181 ? 14.108 -9.213 2.463 1.00 96.38 181 LEU A O 1
ATOM 1433 N N . GLU A 1 182 ? 13.759 -7.108 3.134 1.00 95.81 182 GLU A N 1
ATOM 1434 C CA . GLU A 1 182 ? 13.838 -7.396 4.569 1.00 95.81 182 GLU A CA 1
ATOM 1435 C C . GLU A 1 182 ? 12.551 -8.007 5.144 1.00 95.81 182 GLU A C 1
ATOM 1437 O O . GLU A 1 182 ? 12.542 -8.449 6.297 1.00 95.81 182 GLU A O 1
ATOM 1442 N N . ARG A 1 183 ? 11.431 -7.982 4.406 1.00 92.62 183 ARG A N 1
ATOM 1443 C CA . ARG A 1 183 ? 10.147 -8.431 4.953 1.00 92.62 183 ARG A CA 1
ATOM 1444 C C . ARG A 1 183 ? 10.124 -9.947 5.110 1.00 92.62 183 ARG A C 1
ATOM 1446 O O . ARG A 1 183 ? 10.311 -10.699 4.160 1.00 92.62 183 ARG A O 1
ATOM 1453 N N . ARG A 1 184 ? 9.755 -10.389 6.312 1.00 91.38 184 ARG A N 1
ATOM 1454 C CA . ARG A 1 184 ? 9.239 -11.737 6.554 1.00 91.38 184 ARG A CA 1
ATOM 1455 C C . ARG A 1 184 ? 7.717 -11.670 6.595 1.00 91.38 184 ARG A C 1
ATOM 1457 O O . ARG A 1 184 ? 7.153 -11.235 7.598 1.00 91.38 184 ARG A O 1
ATOM 1464 N N . TRP A 1 185 ? 7.069 -12.087 5.514 1.00 88.88 185 TRP A N 1
ATOM 1465 C CA . TRP A 1 185 ? 5.611 -12.154 5.461 1.00 88.88 185 TRP A CA 1
ATOM 1466 C C . TRP A 1 185 ? 5.074 -13.325 6.296 1.00 88.88 185 TRP A C 1
ATOM 1468 O O . TRP A 1 185 ? 5.742 -14.359 6.386 1.00 88.88 185 TRP A O 1
ATOM 1478 N N . PRO A 1 186 ? 3.910 -13.165 6.946 1.00 87.88 186 PRO A N 1
ATOM 1479 C CA . PRO A 1 186 ? 3.319 -14.227 7.745 1.00 87.88 186 PRO A CA 1
ATOM 1480 C C . PRO A 1 186 ? 2.613 -15.284 6.893 1.00 87.88 186 PRO A C 1
ATOM 1482 O O . PRO A 1 186 ? 2.120 -14.998 5.802 1.00 87.88 186 PRO A O 1
ATOM 1485 N N . ASP A 1 187 ? 2.503 -16.492 7.445 1.00 86.50 187 ASP A N 1
ATOM 1486 C CA . ASP A 1 187 ? 1.652 -17.545 6.891 1.00 86.50 187 ASP A CA 1
ATOM 1487 C C . ASP A 1 187 ? 0.161 -17.188 7.056 1.00 86.50 187 ASP A C 1
ATOM 1489 O O . ASP A 1 187 ? -0.208 -16.355 7.885 1.00 86.50 187 ASP A O 1
ATOM 1493 N N . GLY A 1 188 ? -0.713 -17.834 6.278 1.00 90.19 188 GLY A N 1
ATOM 1494 C CA . GLY A 1 188 ? -2.171 -17.654 6.366 1.00 90.19 188 GLY A CA 1
ATOM 1495 C C . GLY A 1 188 ? -2.759 -16.556 5.472 1.00 90.19 188 GLY A C 1
ATOM 1496 O O . GLY A 1 188 ? -3.977 -16.489 5.345 1.00 90.19 188 GLY A O 1
ATOM 1497 N N . TYR A 1 189 ? -1.915 -15.772 4.790 1.00 93.50 189 TYR A N 1
ATOM 1498 C CA . TYR A 1 189 ? -2.327 -14.710 3.857 1.00 93.50 189 TYR A CA 1
ATOM 1499 C C . TYR A 1 189 ? -1.725 -14.912 2.454 1.00 93.50 189 TYR A C 1
ATOM 1501 O O . TYR A 1 189 ? -0.938 -14.084 1.982 1.00 93.50 189 TYR A O 1
ATOM 1509 N N . PRO A 1 190 ? -1.999 -16.052 1.794 1.00 93.94 190 PRO A N 1
ATOM 1510 C CA . PRO A 1 190 ? -1.283 -16.453 0.588 1.00 93.94 190 PRO A CA 1
ATOM 1511 C C . PRO A 1 190 ? -1.408 -15.455 -0.569 1.00 93.94 190 PRO A C 1
ATOM 1513 O O . PRO A 1 190 ? -0.426 -15.238 -1.281 1.00 93.94 190 PRO A O 1
ATOM 1516 N N . ARG A 1 191 ? -2.565 -14.805 -0.764 1.00 94.12 191 ARG A N 1
ATOM 1517 C CA . ARG A 1 191 ? -2.710 -13.803 -1.835 1.00 94.12 191 ARG A CA 1
ATOM 1518 C C . ARG A 1 191 ? -1.933 -12.537 -1.517 1.00 94.12 191 ARG A C 1
ATOM 1520 O O . ARG A 1 191 ? -1.335 -11.976 -2.431 1.00 94.12 191 ARG A O 1
ATOM 1527 N N . ILE A 1 192 ? -1.923 -12.092 -0.258 1.00 94.69 192 ILE A N 1
ATOM 1528 C CA . ILE A 1 192 ? -1.121 -10.934 0.161 1.00 94.69 192 ILE A CA 1
ATOM 1529 C C . ILE A 1 192 ? 0.365 -11.231 -0.053 1.00 94.69 192 ILE A C 1
ATOM 1531 O O . ILE A 1 192 ? 1.054 -10.433 -0.688 1.00 94.69 192 ILE A O 1
ATOM 1535 N N . VAL A 1 193 ? 0.850 -12.391 0.403 1.00 94.31 193 VAL A N 1
ATOM 1536 C CA . VAL A 1 193 ? 2.255 -12.793 0.225 1.00 94.31 193 VAL A CA 1
ATOM 1537 C C . VAL A 1 193 ? 2.619 -12.875 -1.257 1.00 94.31 193 VAL A C 1
ATOM 1539 O O . VAL A 1 193 ? 3.624 -12.296 -1.667 1.00 94.31 193 VAL A O 1
ATOM 1542 N N . TYR A 1 194 ? 1.780 -13.517 -2.077 1.00 95.06 194 TYR A N 1
ATOM 1543 C CA . TYR A 1 194 ? 1.969 -13.564 -3.528 1.00 95.06 194 TYR A CA 1
ATOM 1544 C C . TYR A 1 194 ? 2.069 -12.160 -4.130 1.00 95.06 194 TYR A C 1
ATOM 1546 O O . TYR A 1 194 ? 2.973 -11.885 -4.917 1.00 95.06 194 TYR A O 1
ATOM 1554 N N . ALA A 1 195 ? 1.134 -11.273 -3.780 1.00 96.00 195 ALA A N 1
ATOM 1555 C CA . ALA A 1 195 ? 1.043 -9.939 -4.358 1.00 96.00 195 ALA A CA 1
ATOM 1556 C C . ALA A 1 195 ? 2.272 -9.087 -4.021 1.00 96.00 195 ALA A C 1
ATOM 1558 O O . ALA A 1 195 ? 2.837 -8.444 -4.906 1.00 96.00 195 ALA A O 1
ATOM 1559 N N . PHE A 1 196 ? 2.725 -9.126 -2.765 1.00 96.88 196 PHE A N 1
ATOM 1560 C CA . PHE A 1 196 ? 3.943 -8.434 -2.350 1.00 96.88 196 PHE A CA 1
ATOM 1561 C C . PHE A 1 196 ? 5.193 -9.007 -3.008 1.00 96.88 196 PHE A C 1
ATOM 1563 O O . PHE A 1 196 ? 6.079 -8.243 -3.388 1.00 96.88 196 PHE A O 1
ATOM 1570 N N . GLU A 1 197 ? 5.265 -10.324 -3.182 1.00 95.44 197 GLU A N 1
ATOM 1571 C CA . GLU A 1 197 ? 6.399 -10.955 -3.847 1.00 95.44 197 GLU A CA 1
ATOM 1572 C C . GLU A 1 197 ? 6.427 -10.642 -5.350 1.00 95.44 197 GLU A C 1
ATOM 1574 O O . GLU A 1 197 ? 7.484 -10.325 -5.892 1.00 95.44 197 GLU A O 1
ATOM 1579 N N . ASN A 1 198 ? 5.275 -10.631 -6.024 1.00 96.19 198 ASN A N 1
ATOM 1580 C CA . ASN A 1 198 ? 5.165 -10.163 -7.406 1.00 96.19 198 ASN A CA 1
ATOM 1581 C C . ASN A 1 198 ? 5.604 -8.693 -7.534 1.00 96.19 198 ASN A C 1
ATOM 1583 O O . ASN A 1 198 ? 6.479 -8.382 -8.340 1.00 96.19 198 ASN A O 1
ATOM 1587 N N . PHE A 1 199 ? 5.080 -7.807 -6.682 1.00 97.88 199 PHE A N 1
ATOM 1588 C CA . PHE A 1 199 ? 5.461 -6.393 -6.661 1.00 97.88 199 PHE A CA 1
ATOM 1589 C C . PHE A 1 199 ? 6.960 -6.198 -6.432 1.00 97.88 199 PHE A C 1
ATOM 1591 O O . PHE A 1 199 ? 7.602 -5.425 -7.144 1.00 97.88 199 PHE A O 1
ATOM 1598 N N . ARG A 1 200 ? 7.542 -6.925 -5.469 1.00 97.81 200 ARG A N 1
ATOM 1599 C CA . ARG A 1 200 ? 8.978 -6.879 -5.175 1.00 97.81 200 ARG A CA 1
ATOM 1600 C C . ARG A 1 200 ? 9.806 -7.270 -6.393 1.00 97.81 200 ARG A C 1
ATOM 1602 O O . ARG A 1 200 ? 10.796 -6.601 -6.674 1.00 97.81 200 ARG A O 1
ATOM 1609 N N . GLN A 1 201 ? 9.431 -8.323 -7.114 1.00 97.12 201 GLN A N 1
ATOM 1610 C CA . GLN A 1 201 ? 10.185 -8.796 -8.277 1.00 97.12 201 GLN A CA 1
ATOM 1611 C C . GLN A 1 201 ? 10.150 -7.809 -9.447 1.00 97.12 201 GLN A C 1
ATOM 1613 O O . GLN A 1 201 ? 11.197 -7.507 -10.024 1.00 97.12 201 GLN A O 1
ATOM 1618 N N . VAL A 1 202 ? 8.978 -7.241 -9.741 1.00 98.19 202 VAL A N 1
ATOM 1619 C CA . VAL A 1 202 ? 8.831 -6.208 -10.776 1.00 98.19 202 VAL A CA 1
ATOM 1620 C C . VAL A 1 202 ? 9.627 -4.956 -10.404 1.00 98.19 202 VAL A C 1
ATOM 1622 O O . VAL A 1 202 ? 10.414 -4.460 -11.211 1.00 98.19 202 VAL A O 1
ATOM 1625 N N . LEU A 1 203 ? 9.494 -4.485 -9.156 1.00 98.62 203 LEU A N 1
ATOM 1626 C CA . LEU A 1 203 ? 10.268 -3.348 -8.657 1.00 98.62 203 LEU A CA 1
ATOM 1627 C C . LEU A 1 203 ? 11.773 -3.627 -8.720 1.00 98.62 203 LEU A C 1
ATOM 1629 O O . LEU A 1 203 ? 12.535 -2.744 -9.090 1.00 98.62 203 LEU A O 1
ATOM 1633 N N . THR A 1 204 ? 12.206 -4.848 -8.398 1.00 98.31 204 THR A N 1
ATOM 1634 C CA . THR A 1 204 ? 13.622 -5.240 -8.471 1.00 98.31 204 THR A CA 1
ATOM 1635 C C . THR A 1 204 ? 14.159 -5.090 -9.892 1.00 98.31 204 THR A C 1
ATOM 1637 O O . THR A 1 204 ? 15.207 -4.476 -10.070 1.00 98.31 204 THR A O 1
ATOM 1640 N N . CYS A 1 205 ? 13.424 -5.562 -10.906 1.00 98.56 205 CYS A N 1
ATOM 1641 C CA . CYS A 1 205 ? 13.821 -5.396 -12.308 1.00 98.56 205 CYS A CA 1
ATOM 1642 C C . CYS A 1 205 ? 13.909 -3.914 -12.702 1.00 98.56 205 CYS A C 1
ATOM 1644 O O . CYS A 1 205 ? 14.866 -3.501 -13.357 1.00 98.56 205 CYS A O 1
ATOM 1646 N N . LEU A 1 206 ? 12.939 -3.102 -12.269 1.00 98.56 206 LEU A N 1
ATOM 1647 C CA . LEU A 1 206 ? 12.928 -1.664 -12.540 1.00 98.56 206 LEU A CA 1
ATOM 1648 C C . LEU A 1 206 ? 14.125 -0.961 -11.888 1.00 98.56 206 LEU A C 1
ATOM 1650 O O . LEU A 1 206 ? 14.828 -0.202 -12.551 1.00 98.56 206 LEU A O 1
ATOM 1654 N N . LEU A 1 207 ? 14.393 -1.246 -10.613 1.00 98.50 207 LEU A N 1
ATOM 1655 C CA . LEU A 1 207 ? 15.516 -0.681 -9.865 1.00 98.50 207 LEU A CA 1
ATOM 1656 C C . LEU A 1 207 ? 16.871 -1.131 -10.415 1.00 98.50 207 LEU A C 1
ATOM 1658 O O . LEU A 1 207 ? 17.811 -0.341 -10.421 1.00 98.50 207 LEU A O 1
ATOM 1662 N N . GLU A 1 208 ? 16.986 -2.369 -10.892 1.00 98.38 208 GLU A N 1
ATOM 1663 C CA . GLU A 1 208 ? 18.198 -2.868 -11.544 1.00 98.38 208 GLU A CA 1
ATOM 1664 C C . GLU A 1 208 ? 18.464 -2.124 -12.859 1.00 98.38 208 GLU A C 1
ATOM 1666 O O . GLU A 1 208 ? 19.594 -1.693 -13.099 1.00 98.38 208 GLU A O 1
ATOM 1671 N N . LEU A 1 209 ? 17.433 -1.905 -13.684 1.00 98.44 209 LEU A N 1
ATOM 1672 C CA . LEU A 1 209 ? 17.558 -1.128 -14.919 1.00 98.44 209 LEU A CA 1
ATOM 1673 C C . LEU A 1 209 ? 17.930 0.329 -14.632 1.00 98.44 209 LEU A C 1
ATOM 1675 O O . LEU A 1 209 ? 18.877 0.851 -15.228 1.00 98.44 209 LEU A O 1
ATOM 1679 N N . ILE A 1 210 ? 17.215 0.958 -13.695 1.00 97.69 210 ILE A N 1
ATOM 1680 C CA . ILE A 1 210 ? 17.453 2.332 -13.251 1.00 97.69 210 ILE A CA 1
ATOM 1681 C C . ILE A 1 210 ? 18.878 2.465 -12.703 1.00 97.69 210 ILE A C 1
ATOM 1683 O O . ILE A 1 210 ? 19.653 3.274 -13.199 1.00 97.69 210 ILE A O 1
ATOM 1687 N N . GLY A 1 211 ? 19.273 1.624 -11.746 1.00 97.31 211 GLY A N 1
ATOM 1688 C CA . GLY A 1 211 ? 20.587 1.692 -11.105 1.00 97.31 211 GLY A CA 1
ATOM 1689 C C . GLY A 1 211 ? 21.764 1.440 -12.052 1.00 97.31 211 GLY A C 1
ATOM 1690 O O . GLY A 1 211 ? 22.862 1.926 -11.794 1.00 97.31 211 GLY A O 1
ATOM 1691 N N . ARG A 1 212 ? 21.553 0.704 -13.152 1.00 97.19 212 ARG A N 1
ATOM 1692 C CA . ARG A 1 212 ? 22.587 0.451 -14.171 1.00 97.19 212 ARG A CA 1
ATOM 1693 C C . ARG A 1 212 ? 22.641 1.489 -15.282 1.00 97.19 212 ARG A C 1
ATOM 1695 O O . ARG A 1 212 ? 23.687 1.616 -15.912 1.00 97.19 212 ARG A O 1
ATOM 1702 N N . SER A 1 213 ? 21.523 2.153 -15.573 1.00 97.31 213 SER A N 1
ATOM 1703 C CA . SER A 1 213 ? 21.377 2.923 -16.814 1.00 97.31 213 SER A CA 1
ATOM 1704 C C . SER A 1 213 ? 21.076 4.399 -16.606 1.00 97.31 213 SER A C 1
ATOM 1706 O O . SER A 1 213 ? 21.252 5.155 -17.551 1.00 97.31 213 SER A O 1
ATOM 1708 N N . PHE A 1 214 ? 20.595 4.818 -15.436 1.00 97.69 214 PHE A N 1
ATOM 1709 C CA . PHE A 1 214 ? 20.239 6.214 -15.181 1.00 97.69 214 PHE A CA 1
ATOM 1710 C C . PHE A 1 214 ? 21.417 6.980 -14.576 1.00 97.69 214 PHE A C 1
ATOM 1712 O O . PHE A 1 214 ? 22.274 6.421 -13.891 1.00 97.69 214 PHE A O 1
ATOM 1719 N N . GLU A 1 215 ? 21.435 8.290 -14.811 1.00 96.50 215 GLU A N 1
ATOM 1720 C CA . GLU A 1 215 ? 22.464 9.207 -14.332 1.00 96.50 215 GLU A CA 1
ATOM 1721 C C . GLU A 1 215 ? 21.853 10.393 -13.584 1.00 96.50 215 GLU A C 1
ATOM 1723 O O . GLU A 1 215 ? 20.787 10.904 -13.936 1.00 96.50 215 GLU A O 1
ATOM 1728 N N . ALA A 1 216 ? 22.565 10.874 -12.564 1.00 94.94 216 ALA A N 1
ATOM 1729 C CA . ALA A 1 216 ? 22.164 12.057 -11.816 1.00 94.94 216 ALA A CA 1
ATOM 1730 C C . ALA A 1 216 ? 22.550 13.340 -12.559 1.00 94.94 216 ALA A C 1
ATOM 1732 O O . ALA A 1 216 ? 23.704 13.549 -12.940 1.00 94.94 216 ALA A O 1
ATOM 1733 N N . LYS A 1 217 ? 21.582 14.245 -12.697 1.00 91.69 217 LYS A N 1
ATOM 1734 C CA . LYS A 1 217 ? 21.735 15.559 -13.315 1.00 91.69 217 LYS A CA 1
ATOM 1735 C C . LYS A 1 217 ? 20.990 16.609 -12.499 1.00 91.69 217 LYS A C 1
ATOM 1737 O O . LYS A 1 217 ? 19.820 16.920 -12.721 1.00 91.69 217 LYS A O 1
ATOM 1742 N N . GLY A 1 218 ? 21.695 17.179 -11.526 1.00 90.81 218 GLY A N 1
ATOM 1743 C CA . GLY A 1 218 ? 21.091 18.094 -10.562 1.00 90.81 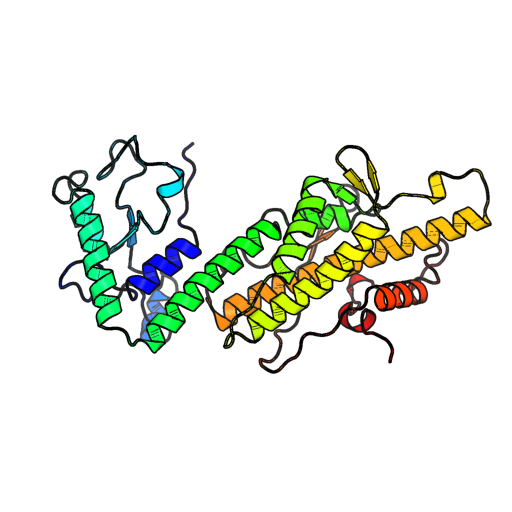218 GLY A CA 1
ATOM 1744 C C . GLY A 1 218 ? 20.116 17.348 -9.652 1.00 90.81 218 GLY A C 1
ATOM 1745 O O . GLY A 1 218 ? 20.538 16.487 -8.894 1.00 90.81 218 GLY A O 1
ATOM 1746 N N . GLN A 1 219 ? 18.828 17.689 -9.718 1.00 92.19 219 GLN A N 1
ATOM 1747 C CA . GLN A 1 219 ? 17.766 17.055 -8.917 1.00 92.19 219 GLN A CA 1
ATOM 1748 C C . GLN A 1 219 ? 16.989 15.968 -9.675 1.00 92.19 219 GLN A C 1
ATOM 1750 O O . GLN A 1 219 ? 15.983 15.467 -9.170 1.00 92.19 219 GLN A O 1
ATOM 1755 N N . ILE A 1 220 ? 17.422 15.638 -10.892 1.00 95.44 220 ILE A N 1
ATOM 1756 C CA . ILE A 1 220 ? 16.781 14.655 -11.762 1.00 95.44 220 ILE A CA 1
ATOM 1757 C C . ILE A 1 220 ? 17.719 13.462 -11.927 1.00 95.44 220 ILE A C 1
ATOM 1759 O O . ILE A 1 220 ? 18.924 13.637 -12.106 1.00 95.44 220 ILE A O 1
ATOM 1763 N N . PHE A 1 221 ? 17.148 12.266 -11.889 1.00 96.56 221 PHE A N 1
ATOM 1764 C CA . PHE A 1 221 ? 17.793 11.014 -12.246 1.00 96.56 221 PHE A CA 1
ATOM 1765 C C . PHE A 1 221 ? 17.178 10.540 -13.568 1.00 96.56 221 PHE A C 1
ATOM 1767 O O . PHE A 1 221 ? 15.995 10.209 -13.599 1.00 96.56 221 PHE A O 1
ATOM 1774 N N . GLU A 1 222 ? 17.926 10.597 -14.673 1.00 96.94 222 GLU A N 1
ATOM 1775 C CA . GLU A 1 222 ? 17.396 10.398 -16.037 1.00 96.94 222 GLU A CA 1
ATOM 1776 C C . GLU A 1 222 ? 18.115 9.273 -16.785 1.00 96.94 222 GLU A C 1
ATOM 1778 O O . GLU A 1 222 ? 19.308 9.046 -16.581 1.00 96.94 222 GLU A O 1
ATOM 1783 N N . LEU A 1 223 ? 17.406 8.604 -17.699 1.00 97.62 223 LEU A N 1
ATOM 1784 C CA . LEU A 1 223 ? 18.034 7.755 -18.709 1.00 97.62 223 LEU A CA 1
ATOM 1785 C C . LEU A 1 223 ? 18.791 8.660 -19.705 1.00 97.62 223 LEU A C 1
ATOM 1787 O O . LEU A 1 223 ? 18.162 9.464 -20.408 1.00 97.62 223 LEU A O 1
ATOM 1791 N N . PRO A 1 224 ? 20.129 8.582 -19.793 1.00 96.88 224 PRO A N 1
ATOM 1792 C CA . PRO A 1 224 ? 20.906 9.521 -20.577 1.00 96.88 224 PRO A CA 1
ATOM 1793 C C . PRO A 1 224 ? 20.726 9.280 -22.078 1.00 96.88 224 PRO A C 1
ATOM 1795 O O . PRO A 1 224 ? 20.697 8.158 -22.582 1.00 96.88 224 PRO A O 1
ATOM 1798 N N . ARG A 1 225 ? 20.664 10.377 -22.836 1.00 95.75 225 ARG A N 1
ATOM 1799 C CA . ARG A 1 225 ? 20.618 10.349 -24.305 1.00 95.75 225 ARG A CA 1
ATOM 1800 C C . ARG A 1 225 ? 22.028 10.332 -24.887 1.00 95.75 225 ARG A C 1
ATOM 1802 O O . ARG A 1 225 ? 22.479 11.332 -25.448 1.00 95.75 225 ARG A O 1
ATOM 1809 N N . GLU A 1 226 ? 22.716 9.202 -24.759 1.00 95.56 226 GLU A N 1
ATOM 1810 C CA . GLU A 1 226 ? 24.109 9.030 -25.210 1.00 95.56 226 GLU A CA 1
ATOM 1811 C C . GLU A 1 226 ? 24.315 9.389 -26.687 1.00 95.56 226 GLU A C 1
ATOM 1813 O O . GLU A 1 226 ? 25.279 10.062 -27.049 1.00 95.56 226 GLU A O 1
ATOM 1818 N N . HIS A 1 227 ? 23.341 9.074 -27.545 1.00 94.75 227 HIS A N 1
ATOM 1819 C CA . HIS A 1 227 ? 23.358 9.424 -28.969 1.00 94.75 227 HIS A CA 1
ATOM 1820 C C . HIS A 1 227 ? 23.416 10.945 -29.249 1.00 94.75 227 HIS A C 1
ATOM 1822 O O . HIS A 1 227 ? 23.657 11.354 -30.385 1.00 94.75 227 HIS A O 1
ATOM 1828 N N . LYS A 1 228 ? 23.188 11.809 -28.245 1.00 95.12 228 LYS A N 1
ATOM 1829 C CA . LYS A 1 228 ? 23.342 13.276 -28.335 1.00 95.12 228 LYS A CA 1
ATOM 1830 C C . LYS A 1 228 ? 24.682 13.789 -27.794 1.00 95.12 228 LYS A C 1
ATOM 1832 O O . LYS A 1 228 ? 24.958 14.977 -27.936 1.00 95.12 228 LYS A O 1
ATOM 1837 N N . ARG A 1 229 ? 25.492 12.932 -27.164 1.00 95.50 229 ARG A N 1
ATOM 1838 C CA . ARG A 1 229 ? 26.774 13.283 -26.520 1.00 95.50 229 ARG A CA 1
ATOM 1839 C C . ARG A 1 229 ? 27.994 12.976 -27.402 1.00 95.50 229 ARG A C 1
ATOM 1841 O O . ARG A 1 229 ? 29.122 13.244 -27.001 1.00 95.50 229 ARG A O 1
ATOM 1848 N N . ILE A 1 230 ? 27.776 12.445 -28.605 1.00 95.38 230 ILE A N 1
ATOM 1849 C CA . ILE A 1 230 ? 28.826 12.049 -29.552 1.00 95.38 230 ILE A CA 1
ATOM 1850 C C . ILE A 1 230 ? 29.024 13.074 -30.679 1.00 95.38 230 ILE A C 1
ATOM 1852 O O . ILE A 1 230 ? 28.119 13.833 -31.025 1.00 95.38 230 ILE A O 1
ATOM 1856 N N . GLY A 1 231 ? 30.204 13.053 -31.307 1.00 94.62 231 GLY A N 1
ATOM 1857 C CA . GLY A 1 231 ? 30.390 13.633 -32.643 1.00 94.62 231 GLY A CA 1
ATOM 1858 C C . GLY A 1 231 ? 29.666 12.814 -33.722 1.00 94.62 231 GLY A C 1
ATOM 1859 O O . GLY A 1 231 ? 29.240 11.688 -33.471 1.00 94.62 231 GLY A O 1
ATOM 1860 N N . TRP A 1 232 ? 29.530 13.356 -34.939 1.00 93.25 232 TRP A N 1
ATOM 1861 C CA . TRP A 1 232 ? 28.803 12.670 -36.015 1.00 93.25 232 TRP A CA 1
ATOM 1862 C C . TRP A 1 232 ? 29.455 11.332 -36.403 1.00 93.25 232 TRP A C 1
ATOM 1864 O O . TRP A 1 232 ? 30.531 11.293 -37.000 1.00 93.25 232 TRP A O 1
ATOM 1874 N N . ASN A 1 233 ? 28.760 10.238 -36.092 1.00 95.88 233 ASN A N 1
ATOM 1875 C CA . ASN A 1 233 ? 29.055 8.876 -36.525 1.00 95.88 233 ASN A CA 1
ATOM 1876 C C . ASN A 1 233 ? 27.720 8.138 -36.685 1.00 95.88 233 ASN A C 1
ATOM 1878 O O . ASN A 1 233 ? 27.051 7.858 -35.695 1.00 95.88 233 ASN A O 1
ATOM 1882 N N . ALA A 1 234 ? 27.322 7.841 -37.924 1.00 93.12 234 ALA A N 1
ATOM 1883 C CA . ALA A 1 234 ? 25.999 7.285 -38.215 1.00 93.12 234 ALA A CA 1
ATOM 1884 C C . ALA A 1 234 ? 25.767 5.898 -37.586 1.00 93.12 234 ALA A C 1
ATOM 1886 O O . ALA A 1 234 ? 24.673 5.627 -37.091 1.00 93.12 234 ALA A O 1
ATOM 1887 N N . SER A 1 235 ? 26.792 5.039 -37.572 1.00 94.50 235 SER A N 1
ATOM 1888 C CA . SER A 1 235 ? 26.692 3.692 -36.995 1.00 94.50 235 SER A CA 1
ATOM 1889 C C . SER A 1 235 ? 26.523 3.765 -35.481 1.00 94.50 235 SER A C 1
ATOM 1891 O O . SER A 1 235 ? 25.573 3.207 -34.943 1.00 94.50 235 SER A O 1
ATOM 1893 N N . LEU A 1 236 ? 27.399 4.519 -34.810 1.00 96.19 236 LEU A N 1
ATOM 1894 C CA . LEU A 1 236 ? 27.353 4.682 -33.357 1.00 96.19 236 LEU A CA 1
ATOM 1895 C C . LEU A 1 236 ? 26.086 5.425 -32.908 1.00 96.19 236 LEU A C 1
ATOM 1897 O O . LEU A 1 236 ? 25.497 5.087 -31.890 1.00 96.19 236 LEU A O 1
ATOM 1901 N N . TYR A 1 237 ? 25.632 6.416 -33.681 1.00 95.62 237 TYR A N 1
ATOM 1902 C CA . TYR A 1 237 ? 24.362 7.092 -33.424 1.00 95.62 237 TYR A CA 1
ATOM 1903 C C . TYR A 1 237 ? 23.193 6.103 -33.427 1.00 95.62 237 TYR A C 1
ATOM 1905 O O . TYR A 1 237 ? 22.392 6.120 -32.497 1.00 95.62 237 TYR A O 1
ATOM 1913 N N . THR A 1 238 ? 23.123 5.245 -34.452 1.00 95.25 238 THR A N 1
ATOM 1914 C CA . THR A 1 238 ? 22.058 4.240 -34.607 1.00 95.25 238 THR A CA 1
ATOM 1915 C C . THR A 1 238 ? 22.086 3.231 -33.462 1.00 95.25 238 THR A C 1
ATOM 1917 O O . THR A 1 238 ? 21.047 2.944 -32.880 1.00 95.25 238 THR A O 1
ATOM 1920 N N . GLU A 1 239 ? 23.268 2.744 -33.086 1.00 96.12 239 GLU A N 1
ATOM 1921 C CA . GLU A 1 239 ? 23.441 1.837 -31.947 1.00 96.12 239 GLU A CA 1
ATOM 1922 C C . GLU A 1 239 ? 22.922 2.459 -30.640 1.00 96.12 239 GLU A C 1
ATOM 1924 O O . GLU A 1 239 ? 22.075 1.878 -29.964 1.00 96.12 239 GLU A O 1
ATOM 1929 N N . LEU A 1 240 ? 23.362 3.681 -30.319 1.00 97.38 240 LEU A N 1
ATOM 1930 C CA . LEU A 1 240 ? 23.020 4.353 -29.063 1.00 97.38 240 LEU A CA 1
ATOM 1931 C C . LEU A 1 240 ? 21.552 4.788 -28.982 1.00 97.38 240 LEU A C 1
ATOM 1933 O O . LEU A 1 240 ? 20.975 4.781 -27.895 1.00 97.38 240 LEU A O 1
ATOM 1937 N N . ILE A 1 241 ? 20.938 5.213 -30.093 1.00 96.38 241 ILE A N 1
ATOM 1938 C CA . ILE A 1 241 ? 19.507 5.551 -30.086 1.00 96.38 241 ILE A CA 1
ATOM 1939 C C . ILE A 1 241 ? 18.642 4.295 -29.994 1.00 96.38 241 ILE A C 1
ATOM 1941 O O . ILE A 1 241 ? 17.629 4.324 -29.302 1.00 96.38 241 ILE A O 1
ATOM 1945 N N . SER A 1 242 ? 19.068 3.190 -30.612 1.00 96.56 242 SER A N 1
ATOM 1946 C CA . SER A 1 242 ? 18.333 1.926 -30.538 1.00 96.56 242 SER A CA 1
ATOM 1947 C C . SER A 1 242 ? 18.384 1.341 -29.128 1.00 96.56 242 SER A C 1
ATOM 1949 O O . SER A 1 242 ? 17.348 0.998 -28.563 1.00 96.56 242 SER A O 1
ATOM 1951 N N . ASP A 1 243 ? 19.562 1.334 -28.496 1.00 97.00 243 ASP A N 1
ATOM 1952 C CA . ASP A 1 243 ? 19.711 0.933 -27.093 1.00 97.00 243 ASP A CA 1
ATOM 1953 C C . ASP A 1 243 ? 18.891 1.822 -26.140 1.00 97.00 243 ASP A C 1
ATOM 1955 O O . ASP A 1 243 ? 18.198 1.305 -25.260 1.00 97.00 243 ASP A O 1
ATOM 1959 N N . PHE A 1 244 ? 18.896 3.146 -26.354 1.00 97.19 244 PHE A N 1
ATOM 1960 C CA . PHE A 1 244 ? 18.036 4.070 -25.608 1.00 97.19 244 PHE A CA 1
ATOM 1961 C C . PHE A 1 244 ? 16.554 3.701 -25.756 1.00 97.19 244 PHE A C 1
ATOM 1963 O O . PHE A 1 244 ? 15.855 3.604 -24.749 1.00 97.19 244 PHE A O 1
ATOM 1970 N N . ASN A 1 245 ? 16.083 3.460 -26.983 1.00 95.88 245 ASN A N 1
ATOM 1971 C CA . ASN A 1 245 ? 14.689 3.113 -27.252 1.00 95.88 245 ASN A CA 1
ATOM 1972 C C . ASN A 1 245 ? 14.291 1.797 -26.575 1.00 95.88 245 ASN A C 1
ATOM 1974 O O . ASN A 1 245 ? 13.233 1.742 -25.949 1.00 95.88 245 ASN A O 1
ATOM 1978 N N . VAL A 1 246 ? 15.133 0.757 -26.635 1.00 96.81 246 VAL A N 1
ATOM 1979 C CA . VAL A 1 246 ? 14.862 -0.505 -25.927 1.00 96.81 246 VAL A CA 1
ATOM 1980 C C . VAL A 1 246 ? 14.745 -0.256 -24.425 1.00 96.81 246 VAL A C 1
ATOM 1982 O O . VAL A 1 246 ? 13.745 -0.632 -23.821 1.00 96.81 246 VAL A O 1
ATOM 1985 N N . LYS A 1 247 ? 15.721 0.425 -23.813 1.00 97.81 247 LYS A N 1
ATOM 1986 C CA . LYS A 1 247 ? 15.707 0.699 -22.366 1.00 97.81 247 LYS A CA 1
ATOM 1987 C C . LYS A 1 247 ? 14.504 1.537 -21.948 1.00 97.81 247 LYS A C 1
ATOM 1989 O O . LYS A 1 247 ? 13.879 1.215 -20.942 1.00 97.81 247 LYS A O 1
ATOM 1994 N N . ALA A 1 248 ? 14.161 2.574 -22.711 1.00 96.44 248 ALA A N 1
ATOM 1995 C CA . ALA A 1 248 ? 13.010 3.421 -22.422 1.00 96.44 248 ALA A CA 1
ATOM 1996 C C . ALA A 1 248 ? 11.695 2.628 -22.456 1.00 96.44 248 ALA A C 1
ATOM 1998 O O . ALA A 1 248 ? 10.885 2.747 -21.539 1.00 96.44 248 ALA A O 1
ATOM 1999 N N . ASN A 1 249 ? 11.525 1.742 -23.443 1.00 95.69 249 ASN A N 1
ATOM 2000 C CA . ASN A 1 249 ? 10.361 0.859 -23.505 1.00 95.69 249 ASN A CA 1
ATOM 2001 C C . ASN A 1 249 ? 10.344 -0.166 -22.364 1.00 95.69 249 ASN A C 1
ATOM 2003 O O . ASN A 1 249 ? 9.293 -0.402 -21.783 1.00 95.69 249 ASN A O 1
ATOM 2007 N N . VAL A 1 250 ? 11.489 -0.726 -21.960 1.00 97.44 250 VAL A N 1
ATOM 2008 C CA . VAL A 1 250 ? 11.537 -1.631 -20.797 1.00 97.44 250 VAL A CA 1
ATOM 2009 C C . VAL A 1 250 ? 11.165 -0.901 -19.500 1.00 97.44 250 VAL A C 1
ATOM 2011 O O . VAL A 1 250 ? 10.434 -1.464 -18.685 1.00 97.44 250 VAL A O 1
ATOM 2014 N N . VAL A 1 251 ? 11.603 0.352 -19.304 1.00 97.69 251 VAL A N 1
ATOM 2015 C CA . VAL A 1 251 ? 11.152 1.180 -18.165 1.00 97.69 251 VAL A CA 1
ATOM 2016 C C . VAL A 1 251 ? 9.635 1.338 -18.192 1.00 97.69 251 VAL A C 1
ATOM 2018 O O . VAL A 1 251 ? 8.981 1.165 -17.161 1.00 97.69 251 VAL A O 1
ATOM 2021 N N . TRP A 1 252 ? 9.073 1.623 -19.364 1.00 95.12 252 TRP A N 1
ATOM 2022 C CA . TRP A 1 252 ? 7.637 1.788 -19.531 1.00 95.12 252 TRP A CA 1
ATOM 2023 C C . TRP A 1 252 ? 6.859 0.501 -19.209 1.00 95.12 252 TRP A C 1
ATOM 2025 O O . TRP A 1 252 ? 5.965 0.519 -18.357 1.00 95.12 252 TRP A O 1
ATOM 2035 N N . LEU A 1 253 ? 7.264 -0.637 -19.782 1.00 96.44 253 LEU A N 1
ATOM 2036 C CA . LEU A 1 253 ? 6.674 -1.955 -19.517 1.00 96.44 253 LEU A CA 1
ATOM 2037 C C . LEU A 1 253 ? 6.724 -2.314 -18.026 1.00 96.44 253 LEU A C 1
ATOM 2039 O O . LEU A 1 253 ? 5.717 -2.721 -17.445 1.00 96.44 253 LEU A O 1
ATOM 2043 N N . LEU A 1 254 ? 7.871 -2.108 -17.373 1.00 97.75 254 LEU A N 1
ATOM 2044 C CA . LEU A 1 254 ? 8.019 -2.360 -15.939 1.00 97.75 254 LEU A CA 1
ATOM 2045 C C . LEU A 1 254 ? 7.175 -1.409 -15.087 1.00 97.75 254 LEU A C 1
ATOM 2047 O O . LEU A 1 254 ? 6.681 -1.820 -14.044 1.00 97.75 254 LEU A O 1
ATOM 2051 N N . THR A 1 255 ? 6.960 -0.166 -15.515 1.00 97.00 255 THR A N 1
ATOM 2052 C CA . THR A 1 255 ? 6.113 0.800 -14.794 1.00 97.00 255 THR A CA 1
ATOM 2053 C C . THR A 1 255 ? 4.627 0.441 -14.899 1.00 97.00 255 THR A C 1
ATOM 2055 O O . THR A 1 255 ? 3.887 0.514 -13.907 1.00 97.00 255 THR A O 1
ATOM 2058 N N . MET A 1 256 ? 4.183 -0.008 -16.077 1.00 95.75 256 MET A N 1
ATOM 2059 C CA . MET A 1 256 ? 2.845 -0.571 -16.274 1.00 95.75 256 MET A CA 1
ATOM 2060 C C . MET A 1 256 ? 2.633 -1.799 -15.389 1.00 95.75 256 MET A C 1
ATOM 2062 O O . MET A 1 256 ? 1.645 -1.885 -14.654 1.00 95.75 256 MET A O 1
ATOM 2066 N N . GLU A 1 257 ? 3.590 -2.721 -15.415 1.00 96.81 257 GLU A N 1
ATOM 2067 C CA . GLU A 1 257 ? 3.544 -3.959 -14.648 1.00 96.81 257 GLU A CA 1
ATOM 2068 C C . GLU A 1 257 ? 3.604 -3.707 -13.137 1.00 96.81 257 GLU A C 1
ATOM 2070 O O . GLU A 1 257 ? 2.860 -4.317 -12.370 1.00 96.81 257 GLU A O 1
ATOM 2075 N N . LEU A 1 258 ? 4.395 -2.727 -12.698 1.00 97.69 258 LEU A N 1
ATOM 2076 C CA . LEU A 1 258 ? 4.454 -2.310 -11.299 1.00 97.69 258 LEU A CA 1
ATOM 2077 C C . LEU A 1 258 ? 3.106 -1.741 -10.837 1.00 97.69 258 LEU A C 1
ATOM 2079 O O . LEU A 1 258 ? 2.691 -1.974 -9.702 1.00 97.69 258 LEU A O 1
ATOM 2083 N N . THR A 1 259 ? 2.383 -1.047 -11.722 1.00 97.56 259 THR A N 1
ATOM 2084 C CA . THR A 1 259 ? 1.018 -0.573 -11.443 1.00 97.56 259 THR A CA 1
ATOM 2085 C C . THR A 1 259 ? 0.027 -1.734 -11.333 1.00 97.56 259 THR A C 1
ATOM 2087 O O . THR A 1 259 ? -0.810 -1.726 -10.425 1.00 97.56 259 THR A O 1
ATOM 2090 N N . ARG A 1 260 ? 0.139 -2.771 -12.179 1.00 96.75 260 ARG A N 1
ATOM 2091 C CA . ARG A 1 260 ? -0.660 -4.004 -12.024 1.00 96.75 260 ARG A CA 1
ATOM 2092 C C . ARG A 1 260 ? -0.379 -4.679 -10.691 1.00 96.75 260 ARG A C 1
ATOM 2094 O O . ARG A 1 260 ? -1.323 -5.041 -9.993 1.00 96.75 260 ARG A O 1
ATOM 2101 N N . ALA A 1 261 ? 0.894 -4.797 -10.320 1.00 97.50 261 ALA A N 1
ATOM 2102 C CA . ALA A 1 261 ? 1.319 -5.406 -9.068 1.00 97.50 261 ALA A CA 1
ATOM 2103 C C . ALA A 1 261 ? 0.851 -4.605 -7.837 1.00 97.50 261 ALA A C 1
ATOM 2105 O O . ALA A 1 261 ? 0.400 -5.192 -6.854 1.00 97.50 261 ALA A O 1
ATOM 2106 N N . ALA A 1 262 ? 0.873 -3.267 -7.894 1.00 98.31 262 ALA A N 1
ATOM 2107 C CA . ALA A 1 262 ? 0.339 -2.417 -6.827 1.00 98.31 262 ALA A CA 1
ATOM 2108 C C . ALA A 1 262 ? -1.163 -2.654 -6.630 1.00 98.31 262 ALA A C 1
ATOM 2110 O O . ALA A 1 262 ? -1.634 -2.857 -5.512 1.00 98.31 262 ALA A O 1
ATOM 2111 N N . ASN A 1 263 ? -1.918 -2.685 -7.729 1.00 97.88 263 ASN A N 1
ATOM 2112 C CA . ASN A 1 263 ? -3.350 -2.958 -7.683 1.00 97.88 263 ASN A CA 1
ATOM 2113 C C . ASN A 1 263 ? -3.658 -4.398 -7.255 1.00 97.88 263 ASN A C 1
ATOM 2115 O O . ASN A 1 263 ? -4.661 -4.624 -6.582 1.00 97.88 263 ASN A O 1
ATOM 2119 N N . LEU A 1 264 ? -2.777 -5.353 -7.558 1.00 97.12 264 LEU A N 1
ATOM 2120 C CA . LEU A 1 264 ? -2.881 -6.719 -7.060 1.00 97.12 264 LEU A CA 1
ATOM 2121 C C . LEU A 1 264 ? -2.737 -6.787 -5.530 1.00 97.12 264 LEU A C 1
ATOM 2123 O O . LEU A 1 264 ? -3.516 -7.495 -4.891 1.00 97.12 264 LEU A O 1
ATOM 2127 N N . ILE A 1 265 ? -1.810 -6.026 -4.933 1.00 97.06 265 ILE A N 1
ATOM 2128 C CA . ILE A 1 265 ? -1.715 -5.893 -3.467 1.00 97.06 265 ILE A CA 1
ATOM 2129 C C . ILE A 1 265 ? -3.027 -5.336 -2.912 1.00 97.06 265 ILE A C 1
ATOM 2131 O O . ILE A 1 265 ? -3.567 -5.896 -1.961 1.00 97.06 265 ILE A O 1
ATOM 2135 N N . ILE A 1 266 ? -3.583 -4.293 -3.538 1.00 96.38 266 ILE A N 1
ATOM 2136 C CA . ILE A 1 266 ? -4.854 -3.698 -3.106 1.00 96.38 266 ILE A CA 1
ATOM 2137 C C . ILE A 1 266 ? -5.979 -4.739 -3.090 1.00 96.38 266 ILE A C 1
ATOM 2139 O O . ILE A 1 266 ? -6.662 -4.888 -2.076 1.00 96.38 266 ILE A O 1
ATOM 2143 N N . SER A 1 267 ? -6.135 -5.510 -4.168 1.00 95.25 267 SER A N 1
ATOM 2144 C CA . SER A 1 267 ? -7.140 -6.576 -4.231 1.00 95.25 267 SER A CA 1
ATOM 2145 C C . SER A 1 267 ? -6.884 -7.693 -3.215 1.00 95.25 267 SER A C 1
ATOM 2147 O O . SER A 1 267 ? -7.834 -8.218 -2.637 1.00 95.25 267 SER A O 1
ATOM 2149 N N . ALA A 1 268 ? -5.624 -8.077 -2.992 1.00 94.94 268 ALA A N 1
ATOM 2150 C CA . ALA A 1 268 ? -5.266 -9.146 -2.063 1.00 94.94 268 ALA A CA 1
ATOM 2151 C C . ALA A 1 268 ? -5.557 -8.763 -0.606 1.00 94.94 268 ALA A C 1
ATOM 2153 O O . ALA A 1 268 ? -6.162 -9.548 0.124 1.00 94.94 268 ALA A O 1
ATOM 2154 N N . VAL A 1 269 ? -5.200 -7.539 -0.207 1.00 94.31 269 VAL A N 1
ATOM 2155 C CA . VAL A 1 269 ? -5.504 -7.004 1.127 1.00 94.31 269 VAL A CA 1
ATOM 2156 C C . VAL A 1 269 ? -7.013 -6.911 1.336 1.00 94.31 269 VAL A C 1
ATOM 2158 O O . VAL A 1 269 ? -7.510 -7.347 2.375 1.00 94.31 269 VAL A O 1
ATOM 2161 N N . ALA A 1 270 ? -7.749 -6.429 0.330 1.00 91.06 270 ALA A N 1
ATOM 2162 C CA . ALA A 1 270 ? -9.205 -6.381 0.394 1.00 91.06 270 ALA A CA 1
ATOM 2163 C C . ALA A 1 270 ? -9.836 -7.776 0.563 1.00 91.06 270 ALA A C 1
ATOM 2165 O O . ALA A 1 270 ? -10.828 -7.943 1.268 1.00 91.06 270 ALA A O 1
ATOM 2166 N N . ALA A 1 271 ? -9.254 -8.796 -0.070 1.00 89.62 271 ALA A N 1
ATOM 2167 C CA . ALA A 1 271 ? -9.796 -10.148 -0.059 1.00 89.62 271 ALA A CA 1
ATOM 2168 C C . ALA A 1 271 ? -9.467 -10.957 1.208 1.00 89.62 271 ALA A C 1
ATOM 2170 O O . ALA A 1 271 ? -10.271 -11.808 1.586 1.00 89.62 271 ALA A O 1
ATOM 2171 N N . GLU A 1 272 ? -8.293 -10.762 1.815 1.00 91.62 272 GLU A N 1
ATOM 2172 C CA . GLU A 1 272 ? -7.813 -11.604 2.926 1.00 91.62 272 GLU A CA 1
ATOM 2173 C C . GLU A 1 272 ? -7.778 -10.903 4.286 1.00 91.62 272 GLU A C 1
ATOM 2175 O O . GLU A 1 272 ? -7.773 -11.594 5.300 1.00 91.62 272 GLU A O 1
ATOM 2180 N N . LEU A 1 273 ? -7.755 -9.566 4.335 1.00 91.12 273 LEU A N 1
ATOM 2181 C CA . LEU A 1 273 ? -7.487 -8.832 5.576 1.00 91.12 273 LEU A CA 1
ATOM 2182 C C . LEU A 1 273 ? -8.553 -7.793 5.933 1.00 91.12 273 LEU A C 1
ATOM 2184 O O . LEU A 1 273 ? -8.925 -7.672 7.101 1.00 91.12 273 LEU A O 1
ATOM 2188 N N . ASP A 1 274 ? -9.007 -6.998 4.968 1.00 86.44 274 ASP A N 1
ATOM 2189 C CA . ASP A 1 274 ? -10.003 -5.951 5.214 1.00 86.44 274 ASP A CA 1
ATOM 2190 C C . ASP A 1 274 ? -10.816 -5.645 3.945 1.00 86.44 274 ASP A C 1
ATOM 2192 O O . ASP A 1 274 ? -10.337 -4.902 3.091 1.00 86.44 274 ASP A O 1
ATOM 2196 N N . PRO A 1 275 ? -12.067 -6.132 3.831 1.00 83.75 275 PRO A N 1
ATOM 2197 C CA . PRO A 1 275 ? -12.938 -5.874 2.679 1.00 83.75 275 PRO A CA 1
ATOM 2198 C C . PRO A 1 275 ? -13.207 -4.396 2.371 1.00 83.75 275 PRO A C 1
ATOM 2200 O O . PRO A 1 275 ? -13.680 -4.081 1.279 1.00 83.75 275 PRO A O 1
ATOM 2203 N N . LEU A 1 276 ? -12.950 -3.492 3.320 1.00 81.19 276 LEU A N 1
ATOM 2204 C CA . LEU A 1 276 ? -13.123 -2.049 3.152 1.00 81.19 276 LEU A CA 1
ATOM 2205 C C . LEU A 1 276 ? -11.820 -1.336 2.772 1.00 81.19 276 LEU A C 1
ATOM 2207 O O . LEU A 1 276 ? -11.829 -0.118 2.566 1.00 81.19 276 LEU A O 1
ATOM 2211 N N . TYR A 1 277 ? -10.708 -2.067 2.660 1.00 86.62 277 TYR A N 1
ATOM 2212 C CA . TYR A 1 277 ? -9.412 -1.502 2.319 1.00 86.62 277 TYR A CA 1
ATOM 2213 C C . TYR A 1 277 ? -9.479 -0.746 0.990 1.00 86.62 277 TYR A C 1
ATOM 2215 O O . TYR A 1 277 ? -9.808 -1.302 -0.059 1.00 86.62 277 TYR A O 1
ATOM 2223 N N . ARG A 1 278 ? -9.173 0.555 1.063 1.00 88.88 278 ARG A N 1
ATOM 2224 C CA . ARG A 1 278 ? -9.224 1.507 -0.053 1.00 88.88 278 ARG A CA 1
ATOM 2225 C C . ARG A 1 278 ? -10.571 1.562 -0.783 1.00 88.88 278 ARG A C 1
ATOM 2227 O O . ARG A 1 278 ? -10.612 1.909 -1.960 1.00 88.88 278 ARG A O 1
ATOM 2234 N N . LEU A 1 279 ? -11.689 1.262 -0.117 1.00 82.94 279 LEU A N 1
ATOM 2235 C CA . LEU A 1 279 ? -13.016 1.317 -0.745 1.00 82.94 279 LEU A CA 1
ATOM 2236 C C . LEU A 1 279 ? -13.375 2.732 -1.243 1.00 82.94 279 LEU A C 1
ATOM 2238 O O . LEU A 1 279 ? -14.105 2.870 -2.222 1.00 82.94 279 LEU A O 1
ATOM 2242 N N . THR A 1 280 ? -12.846 3.777 -0.594 1.00 81.56 280 THR A N 1
ATOM 2243 C CA . THR A 1 280 ? -13.071 5.180 -0.989 1.00 81.56 280 THR A CA 1
ATOM 2244 C C . THR A 1 280 ? -12.021 5.663 -1.989 1.00 81.56 280 THR A C 1
ATOM 2246 O O . THR A 1 280 ? -12.345 6.332 -2.966 1.00 81.56 280 THR A O 1
ATOM 2249 N N . GLU A 1 281 ? -10.754 5.336 -1.743 1.00 89.50 281 GLU A N 1
ATOM 2250 C CA . GLU A 1 281 ? -9.602 5.775 -2.531 1.00 89.50 281 GLU A CA 1
ATOM 2251 C C . GLU A 1 281 ? -9.480 5.020 -3.859 1.00 89.50 281 GLU A C 1
ATOM 2253 O O . GLU A 1 281 ? -8.984 5.567 -4.843 1.00 89.50 281 GLU A O 1
ATOM 2258 N N . GLY A 1 282 ? -9.917 3.763 -3.881 1.00 91.62 282 GLY A N 1
ATOM 2259 C CA . GLY A 1 282 ? -9.829 2.856 -5.012 1.00 91.62 282 GLY A CA 1
ATOM 2260 C C . GLY A 1 282 ? -8.407 2.398 -5.351 1.00 91.62 282 GLY A C 1
ATOM 2261 O O . GLY A 1 282 ? -7.443 2.540 -4.586 1.00 91.62 282 GLY A O 1
ATOM 2262 N N . TYR A 1 283 ? -8.306 1.825 -6.548 1.00 96.50 283 TYR A N 1
ATOM 2263 C CA . TYR A 1 283 ? -7.057 1.417 -7.188 1.00 96.50 283 TYR A CA 1
ATOM 2264 C C . TYR A 1 283 ? -6.195 2.620 -7.583 1.00 96.50 283 TYR A C 1
ATOM 2266 O O . TYR A 1 283 ? -6.711 3.709 -7.845 1.00 96.50 283 TYR A O 1
ATOM 2274 N N . VAL A 1 284 ? -4.883 2.411 -7.698 1.00 97.44 284 VAL A N 1
ATOM 2275 C CA . VAL A 1 284 ? -3.997 3.408 -8.304 1.00 97.44 284 VAL A CA 1
ATOM 2276 C C . VAL A 1 284 ? -4.081 3.348 -9.826 1.00 97.44 284 VAL A C 1
ATOM 2278 O O . VAL A 1 284 ? -4.238 2.283 -10.428 1.00 97.44 284 VAL A O 1
ATOM 2281 N N . LEU A 1 285 ? -4.010 4.520 -10.453 1.00 96.12 285 LEU A N 1
ATOM 2282 C CA . LEU A 1 285 ? -4.098 4.674 -11.902 1.00 96.12 285 LEU A CA 1
ATOM 2283 C C . LEU A 1 285 ? -2.724 5.000 -12.472 1.00 96.12 285 LEU A C 1
ATOM 2285 O O . LEU A 1 285 ? -1.982 5.788 -11.880 1.00 96.12 285 LEU A O 1
ATOM 2289 N N . LEU A 1 286 ? -2.430 4.436 -13.638 1.00 94.00 286 LEU A N 1
ATOM 2290 C CA . LEU A 1 286 ? -1.326 4.887 -14.468 1.00 94.00 286 LEU A CA 1
ATOM 2291 C C . LEU A 1 286 ? -1.772 6.116 -15.260 1.00 94.00 286 LEU A C 1
ATOM 2293 O O . LEU A 1 286 ? -2.919 6.172 -15.708 1.00 94.00 286 LEU A O 1
ATOM 2297 N N . GLN A 1 287 ? -0.874 7.083 -15.417 1.00 90.81 287 GLN A N 1
ATOM 2298 C CA . GLN A 1 287 ? -1.078 8.218 -16.302 1.00 90.81 287 GLN A CA 1
ATOM 2299 C C . GLN A 1 287 ? -0.014 8.214 -17.391 1.00 90.81 287 GLN A C 1
ATOM 2301 O O . GLN A 1 287 ? 1.169 8.286 -17.065 1.00 90.81 287 GLN A O 1
ATOM 2306 N N . ASP A 1 288 ? -0.462 8.238 -18.640 1.00 85.81 288 ASP A N 1
ATOM 2307 C CA . ASP A 1 288 ? 0.398 8.415 -19.804 1.00 85.81 288 ASP A CA 1
ATOM 2308 C C . ASP A 1 288 ? 0.069 9.720 -20.534 1.00 85.81 288 ASP A C 1
ATOM 2310 O O . ASP A 1 288 ? -1.005 10.310 -20.368 1.00 85.81 288 ASP A O 1
ATOM 2314 N N . GLY A 1 289 ? 1.034 10.171 -21.333 1.00 79.88 289 GLY A N 1
ATOM 2315 C CA . GLY A 1 289 ? 0.942 11.402 -22.103 1.00 79.88 289 GLY A CA 1
ATOM 2316 C C . GLY A 1 289 ? 1.123 12.676 -21.273 1.00 79.88 289 GLY A C 1
ATOM 2317 O O . GLY A 1 289 ? 1.491 12.661 -20.094 1.00 79.88 289 GLY A O 1
ATOM 2318 N N . ASP A 1 290 ? 0.915 13.817 -21.923 1.00 73.19 290 ASP A N 1
ATOM 2319 C CA . ASP A 1 290 ? 1.156 15.140 -21.356 1.00 73.19 290 ASP A CA 1
ATOM 2320 C C . ASP A 1 290 ? 0.105 16.165 -21.817 1.00 73.19 290 ASP A C 1
ATOM 2322 O O . ASP A 1 290 ? -0.857 15.857 -22.522 1.00 73.19 290 ASP A O 1
ATOM 2326 N N . ALA A 1 291 ? 0.269 17.421 -21.395 1.00 73.38 291 ALA A N 1
ATOM 2327 C CA . ALA A 1 291 ? -0.653 18.498 -21.750 1.00 73.38 291 ALA A CA 1
ATOM 2328 C C . ALA A 1 291 ? -0.694 18.821 -23.260 1.00 73.38 291 ALA A C 1
ATOM 2330 O O . ALA A 1 291 ? -1.603 19.528 -23.694 1.00 73.38 291 ALA A O 1
ATOM 2331 N N . PHE A 1 292 ? 0.273 18.340 -24.047 1.00 69.38 292 PHE A N 1
ATOM 2332 C CA . PHE A 1 292 ? 0.375 18.583 -25.484 1.00 69.38 292 PHE A CA 1
ATOM 2333 C C . PHE A 1 292 ? -0.204 17.432 -26.312 1.00 69.38 292 PHE A C 1
ATOM 2335 O O . PHE A 1 292 ? -0.875 17.691 -27.309 1.00 69.38 292 PHE A O 1
ATOM 2342 N N . TRP A 1 293 ? 0.019 16.185 -25.892 1.00 68.75 293 TRP A N 1
ATOM 2343 C CA . TRP A 1 293 ? -0.394 14.975 -26.616 1.00 68.75 293 TRP A CA 1
ATOM 2344 C C . TRP A 1 293 ? -1.659 14.316 -26.056 1.00 68.75 293 TRP A C 1
ATOM 2346 O O . TRP A 1 293 ? -2.171 13.367 -26.643 1.00 68.75 293 TRP A O 1
ATOM 2356 N N . GLY A 1 294 ? -2.200 14.865 -24.967 1.00 81.31 294 GLY A N 1
ATOM 2357 C CA . GLY A 1 294 ? -3.346 14.317 -24.255 1.00 81.31 294 GLY A CA 1
ATOM 2358 C C . GLY A 1 294 ? -2.895 13.476 -23.069 1.00 81.31 294 GLY A C 1
ATOM 2359 O O . GLY A 1 294 ? -1.843 12.847 -23.097 1.00 81.31 294 GLY A O 1
ATOM 2360 N N . ILE A 1 295 ? -3.700 13.502 -22.009 1.00 85.25 295 ILE A N 1
ATOM 2361 C CA . ILE A 1 295 ? -3.465 12.709 -20.805 1.00 85.25 295 ILE A CA 1
ATOM 2362 C C . ILE A 1 295 ? -4.439 11.538 -20.824 1.00 85.25 295 ILE A C 1
ATOM 2364 O O . ILE A 1 295 ? -5.654 11.748 -20.816 1.00 85.25 295 ILE A O 1
ATOM 2368 N N . GLU A 1 296 ? -3.905 10.323 -20.793 1.00 88.38 296 GLU A N 1
ATOM 2369 C CA . GLU A 1 296 ? -4.679 9.094 -20.664 1.00 88.38 296 GLU A CA 1
ATOM 2370 C C . GLU A 1 296 ? -4.525 8.511 -19.257 1.00 88.38 296 GLU A C 1
ATOM 2372 O O . GLU A 1 296 ? -3.453 8.567 -18.652 1.00 88.38 296 GLU A O 1
ATOM 2377 N N . LEU A 1 297 ? -5.621 7.976 -18.711 1.00 92.06 297 LEU A N 1
ATOM 2378 C CA . LEU A 1 297 ? -5.631 7.307 -17.414 1.00 92.06 297 LEU A CA 1
ATOM 2379 C C . LEU A 1 297 ? -6.058 5.857 -17.573 1.00 92.06 297 LEU A C 1
ATOM 2381 O O . LEU A 1 297 ? -7.181 5.572 -17.989 1.00 92.06 297 LEU A O 1
ATOM 2385 N N . SER A 1 298 ? -5.191 4.959 -17.121 1.00 91.69 298 SER A N 1
ATOM 2386 C CA . SER A 1 298 ? -5.376 3.521 -17.267 1.00 91.69 298 SER A CA 1
ATOM 2387 C C . SER A 1 298 ? -5.410 2.831 -15.910 1.00 91.69 298 SER A C 1
ATOM 2389 O O . SER A 1 298 ? -4.527 3.002 -15.065 1.00 91.69 298 SER A O 1
ATOM 2391 N N . ARG A 1 299 ? -6.441 2.005 -15.692 1.00 94.06 299 ARG A N 1
ATOM 2392 C CA . ARG A 1 299 ? -6.525 1.109 -14.532 1.00 94.06 299 ARG A CA 1
ATOM 2393 C C . ARG A 1 299 ? -5.967 -0.258 -14.905 1.00 94.06 299 ARG A C 1
ATOM 2395 O O . ARG A 1 299 ? -6.679 -1.104 -15.445 1.00 94.06 299 ARG A O 1
ATOM 2402 N N . LEU A 1 300 ? -4.702 -0.469 -14.573 1.00 93.56 300 LEU A N 1
ATOM 2403 C CA . LEU A 1 300 ? -3.979 -1.700 -14.868 1.00 93.56 300 LEU A CA 1
ATOM 2404 C C . LEU A 1 300 ? -4.117 -2.697 -13.713 1.00 93.56 300 LEU A C 1
ATOM 2406 O O . LEU A 1 300 ? -3.851 -2.347 -12.569 1.00 93.56 300 LEU A O 1
ATOM 2410 N N . GLN A 1 301 ? -4.545 -3.930 -13.990 1.00 90.56 301 GLN A N 1
ATOM 2411 C CA . GLN A 1 301 ? -4.753 -4.963 -12.967 1.00 90.56 301 GLN A CA 1
ATOM 2412 C C . GLN A 1 301 ? -4.282 -6.331 -13.457 1.00 90.56 301 GLN A C 1
ATOM 2414 O O . GLN A 1 301 ? -4.351 -6.608 -14.655 1.00 90.56 301 GLN A O 1
ATOM 2419 N N . HIS A 1 302 ? -3.862 -7.169 -12.510 1.00 85.88 302 HIS A N 1
ATOM 2420 C CA . HIS A 1 302 ? -3.735 -8.616 -12.683 1.00 85.88 302 HIS A CA 1
ATOM 2421 C C . HIS A 1 302 ? -5.036 -9.321 -12.290 1.00 85.88 302 HIS A C 1
ATOM 2423 O O . HIS A 1 302 ? -5.774 -8.809 -11.441 1.00 85.88 302 HIS A O 1
ATOM 2429 N N . PRO A 1 303 ? -5.331 -10.506 -12.850 1.00 76.94 303 PRO A N 1
ATOM 2430 C CA . PRO A 1 303 ? -6.348 -11.370 -12.271 1.00 76.94 303 PRO A CA 1
ATOM 2431 C C . PRO A 1 303 ? -5.941 -11.763 -10.845 1.00 76.94 303 PRO A C 1
ATOM 2433 O O . PRO A 1 303 ? -4.759 -11.922 -10.538 1.00 76.94 303 PRO A O 1
ATOM 2436 N N . THR A 1 304 ? -6.921 -11.951 -9.961 1.00 73.62 304 THR A N 1
ATOM 2437 C CA . THR A 1 304 ? -6.638 -12.404 -8.596 1.00 73.62 304 THR A CA 1
ATOM 2438 C C . THR A 1 304 ? -6.024 -13.812 -8.631 1.00 73.62 304 THR A C 1
ATOM 2440 O O . THR A 1 304 ? -6.650 -14.729 -9.176 1.00 73.62 304 THR A O 1
ATOM 2443 N N . PRO A 1 305 ? -4.830 -14.022 -8.050 1.00 78.12 305 PRO A N 1
ATOM 2444 C CA . PRO A 1 305 ? -4.173 -15.318 -8.040 1.00 78.12 305 PRO A CA 1
ATOM 2445 C C . PRO A 1 305 ? -4.950 -16.306 -7.166 1.00 78.12 305 PRO A C 1
ATOM 2447 O O . PRO A 1 305 ? -5.609 -15.947 -6.181 1.00 78.12 305 PRO A O 1
ATOM 2450 N N . LYS A 1 306 ? -4.859 -17.591 -7.517 1.00 81.81 306 LYS A N 1
ATOM 2451 C CA . LYS A 1 306 ? -5.352 -18.667 -6.647 1.00 81.81 306 LYS A CA 1
ATOM 2452 C C . LYS A 1 306 ? -4.460 -18.749 -5.395 1.00 81.81 306 LYS A C 1
ATOM 2454 O O . LYS A 1 306 ? -3.267 -18.491 -5.536 1.00 81.81 306 LYS A O 1
ATOM 2459 N N . PRO A 1 307 ? -4.984 -19.146 -4.220 1.00 77.88 307 PRO A N 1
ATOM 2460 C CA . PRO A 1 307 ? -4.198 -19.225 -2.983 1.00 77.88 307 PRO A CA 1
ATOM 2461 C C . PRO A 1 307 ? -2.902 -20.042 -3.099 1.00 77.88 307 PRO A C 1
ATOM 2463 O O . PRO A 1 307 ? -1.880 -19.633 -2.571 1.00 77.88 307 PRO A O 1
ATOM 2466 N N . ASP A 1 308 ? -2.906 -21.134 -3.866 1.00 80.81 308 ASP A N 1
ATOM 2467 C CA . ASP A 1 308 ? -1.727 -22.001 -4.024 1.00 80.81 308 ASP A CA 1
ATOM 2468 C C . ASP A 1 308 ? -0.795 -21.571 -5.175 1.00 80.81 308 ASP A C 1
ATOM 2470 O O . ASP A 1 308 ? 0.069 -22.335 -5.609 1.00 80.81 308 ASP A O 1
ATOM 2474 N N . SER A 1 309 ? -0.994 -20.372 -5.733 1.00 84.94 309 SER A N 1
ATOM 2475 C CA . SER A 1 309 ? -0.155 -19.875 -6.828 1.00 84.94 309 SER A CA 1
ATOM 2476 C C . SER A 1 309 ? 1.214 -19.477 -6.293 1.00 84.94 309 SER A C 1
ATOM 2478 O O . SER A 1 309 ? 1.322 -18.833 -5.253 1.00 84.94 309 SER A O 1
ATOM 2480 N N . VAL A 1 310 ? 2.261 -19.798 -7.047 1.00 83.50 310 VAL A N 1
ATOM 2481 C CA . VAL A 1 310 ? 3.613 -19.300 -6.784 1.00 83.50 310 VAL A CA 1
ATOM 2482 C C . VAL A 1 310 ? 3.838 -18.067 -7.656 1.00 83.50 310 VAL A C 1
ATOM 2484 O O . VAL A 1 310 ? 3.509 -18.119 -8.846 1.00 83.50 310 VAL A O 1
ATOM 2487 N N . PRO A 1 311 ? 4.354 -16.956 -7.102 1.00 82.62 311 PRO A N 1
ATOM 2488 C CA . PRO A 1 311 ? 4.633 -15.765 -7.887 1.00 82.62 311 PRO A CA 1
ATOM 2489 C C . PRO A 1 311 ? 5.645 -16.088 -8.977 1.00 82.62 311 PRO A C 1
ATOM 2491 O O . PRO A 1 311 ? 6.654 -16.755 -8.749 1.00 82.62 311 PRO A O 1
ATOM 2494 N N . GLN A 1 312 ? 5.349 -15.611 -10.179 1.00 84.56 312 GLN A N 1
ATOM 2495 C CA . GLN A 1 312 ? 6.225 -15.799 -11.318 1.00 84.56 312 GLN A CA 1
ATOM 2496 C C . GLN A 1 312 ? 7.583 -15.119 -11.089 1.00 84.56 312 GLN A C 1
ATOM 2498 O O . GLN A 1 312 ? 7.640 -14.040 -10.503 1.00 84.56 312 GLN A O 1
ATOM 2503 N N . VAL A 1 313 ? 8.651 -15.735 -11.606 1.00 90.62 313 VAL A N 1
ATOM 2504 C CA . VAL A 1 313 ? 9.993 -15.148 -11.637 1.00 90.62 313 VAL A CA 1
ATOM 2505 C C . VAL A 1 313 ? 10.128 -14.140 -12.778 1.00 90.62 31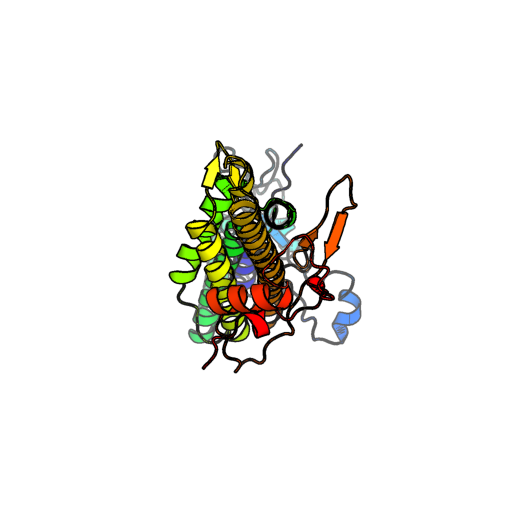3 VAL A C 1
ATOM 2507 O O . VAL A 1 313 ? 9.846 -14.476 -13.929 1.00 90.62 313 VAL A O 1
ATOM 2510 N N . TYR A 1 314 ? 10.586 -12.927 -12.460 1.00 94.44 314 TYR A N 1
ATOM 2511 C CA . TYR A 1 314 ? 10.908 -11.889 -13.445 1.00 94.44 314 TYR A CA 1
ATOM 2512 C C . TYR A 1 314 ? 12.420 -11.824 -13.674 1.00 94.44 314 TYR A C 1
ATOM 2514 O O . TYR A 1 314 ? 13.201 -11.733 -12.727 1.00 94.44 314 TYR A O 1
ATOM 2522 N N . SER A 1 315 ? 12.827 -11.836 -14.941 1.00 96.69 315 SER A N 1
ATOM 2523 C CA . SER A 1 315 ? 14.195 -11.618 -15.399 1.00 96.69 315 SER A CA 1
ATOM 2524 C C . SER A 1 315 ? 14.257 -10.332 -16.214 1.00 96.69 315 SER A C 1
ATOM 2526 O O . SER A 1 315 ? 13.681 -10.244 -17.301 1.00 96.69 315 SER A O 1
ATOM 2528 N N . LEU A 1 316 ? 15.003 -9.341 -15.712 1.00 97.38 316 LEU A N 1
ATOM 2529 C CA . LEU A 1 316 ? 15.254 -8.102 -16.450 1.00 97.38 316 LEU A CA 1
ATOM 2530 C C . LEU A 1 316 ? 15.918 -8.389 -17.803 1.00 97.38 316 LEU A C 1
ATOM 2532 O O . LEU A 1 316 ? 15.568 -7.770 -18.803 1.00 97.38 316 LEU A O 1
ATOM 2536 N N . GLN A 1 317 ? 16.855 -9.339 -17.843 1.00 96.94 317 GLN A N 1
ATOM 2537 C CA . GLN A 1 317 ? 17.570 -9.678 -19.070 1.00 96.94 317 GLN A CA 1
ATOM 2538 C C . GLN A 1 317 ? 16.629 -10.275 -20.121 1.00 96.94 317 GLN A C 1
ATOM 2540 O O . GLN A 1 317 ? 16.644 -9.825 -21.262 1.00 96.94 317 GLN A O 1
ATOM 2545 N N . ALA A 1 318 ? 15.760 -11.214 -19.727 1.00 96.94 318 ALA A N 1
ATOM 2546 C CA . ALA A 1 318 ? 14.777 -11.797 -20.640 1.00 96.94 318 ALA A CA 1
ATOM 2547 C C . ALA A 1 318 ? 13.828 -10.727 -21.202 1.00 96.94 318 ALA A C 1
ATOM 2549 O O . ALA A 1 318 ? 13.575 -10.694 -22.406 1.00 96.94 318 ALA A O 1
ATOM 2550 N N . LEU A 1 319 ? 13.386 -9.796 -20.348 1.00 97.38 319 LEU A N 1
ATOM 2551 C CA . LEU A 1 319 ? 12.533 -8.689 -20.766 1.00 97.38 319 LEU A CA 1
ATOM 2552 C C . LEU A 1 319 ? 13.244 -7.752 -21.756 1.00 97.38 319 LEU A C 1
ATOM 2554 O O . LEU A 1 319 ? 12.645 -7.366 -22.760 1.00 97.38 319 LEU A O 1
ATOM 2558 N N . ILE A 1 320 ? 14.512 -7.402 -21.510 1.00 97.44 320 ILE A N 1
ATOM 2559 C CA . ILE A 1 320 ? 15.322 -6.586 -22.430 1.00 97.44 320 ILE A CA 1
ATOM 2560 C C . ILE A 1 320 ? 15.482 -7.292 -23.777 1.00 97.44 320 ILE A C 1
ATOM 2562 O O . ILE A 1 320 ? 15.268 -6.670 -24.818 1.00 97.44 320 ILE A O 1
ATOM 2566 N N . ASP A 1 321 ? 15.838 -8.575 -23.766 1.00 96.56 321 ASP A N 1
ATOM 2567 C CA . ASP A 1 321 ? 16.078 -9.338 -24.989 1.00 96.56 321 ASP A CA 1
ATOM 2568 C C . ASP A 1 321 ? 14.794 -9.489 -25.804 1.00 96.56 321 ASP A C 1
ATOM 2570 O O . ASP A 1 321 ? 14.807 -9.249 -27.014 1.00 96.56 321 ASP A O 1
ATOM 2574 N N . ARG A 1 322 ? 13.664 -9.786 -25.149 1.00 95.69 322 ARG A N 1
ATOM 2575 C CA . ARG A 1 322 ? 12.370 -9.862 -25.832 1.00 95.69 322 ARG A CA 1
ATOM 2576 C C . ARG A 1 322 ? 11.958 -8.511 -26.402 1.00 95.69 322 ARG A C 1
ATOM 2578 O O . ARG A 1 322 ? 11.607 -8.440 -27.573 1.00 95.69 322 ARG A O 1
ATOM 2585 N N . THR A 1 323 ? 12.083 -7.440 -25.621 1.00 95.44 323 THR A N 1
ATOM 2586 C CA . THR A 1 323 ? 11.764 -6.079 -26.082 1.00 95.44 323 THR A CA 1
ATOM 2587 C C . THR A 1 323 ? 12.622 -5.685 -27.281 1.00 95.44 323 THR A C 1
ATOM 2589 O O . THR A 1 323 ? 12.123 -5.105 -28.239 1.00 95.44 323 THR A O 1
ATOM 2592 N N . ARG A 1 324 ? 13.911 -6.039 -27.276 1.00 95.44 324 ARG A N 1
ATOM 2593 C CA . ARG A 1 324 ? 14.808 -5.786 -28.406 1.00 95.44 324 ARG A CA 1
ATOM 2594 C C . ARG A 1 324 ? 14.369 -6.532 -29.664 1.00 95.44 324 ARG A C 1
ATOM 2596 O O . ARG A 1 324 ? 14.462 -5.958 -30.740 1.00 95.44 324 ARG A O 1
ATOM 2603 N N . VAL A 1 325 ? 13.915 -7.780 -29.551 1.00 94.44 325 VAL A N 1
ATOM 2604 C CA . VAL A 1 325 ? 13.407 -8.547 -30.702 1.00 94.44 325 VAL A CA 1
ATOM 2605 C C . VAL A 1 325 ? 12.138 -7.910 -31.265 1.00 94.44 325 VAL A C 1
ATOM 2607 O O . VAL A 1 325 ? 12.054 -7.676 -32.465 1.00 94.44 325 VAL A O 1
ATOM 2610 N N . GLU A 1 326 ? 11.177 -7.599 -30.399 1.00 94.19 326 GLU A N 1
ATOM 2611 C CA . GLU A 1 326 ? 9.856 -7.094 -30.799 1.00 94.19 326 GLU A CA 1
ATOM 2612 C C . GLU A 1 326 ? 9.912 -5.666 -31.360 1.00 94.19 326 GLU A C 1
ATOM 2614 O O . GLU A 1 326 ? 9.093 -5.290 -32.193 1.00 94.19 326 GLU A O 1
ATOM 2619 N N . LEU A 1 327 ? 10.909 -4.877 -30.951 1.00 92.56 327 LEU A N 1
ATOM 2620 C CA . LEU A 1 327 ? 11.141 -3.523 -31.459 1.00 92.56 327 LEU A CA 1
ATOM 2621 C C . LEU A 1 327 ? 12.180 -3.458 -32.588 1.00 92.56 327 LEU A C 1
ATOM 2623 O O . LEU A 1 327 ? 12.733 -2.387 -32.827 1.00 92.56 327 LEU A O 1
ATOM 2627 N N . ASP A 1 328 ? 12.491 -4.579 -33.249 1.00 92.88 328 ASP A N 1
ATOM 2628 C CA . ASP A 1 328 ? 13.473 -4.648 -34.345 1.00 92.88 328 ASP A CA 1
ATOM 2629 C C . ASP A 1 328 ? 14.820 -3.985 -33.979 1.00 92.88 328 ASP A C 1
ATOM 2631 O O . ASP A 1 328 ? 15.347 -3.090 -34.639 1.00 92.88 328 ASP A O 1
ATOM 2635 N N . GLY A 1 329 ? 15.348 -4.360 -32.815 1.00 90.94 329 GLY A N 1
ATOM 2636 C CA . GLY A 1 329 ? 16.576 -3.807 -32.249 1.00 90.94 329 GLY A CA 1
ATOM 2637 C C . GLY A 1 329 ? 16.410 -2.464 -31.531 1.00 90.94 329 GLY A C 1
ATOM 2638 O O . GLY A 1 329 ? 17.356 -2.032 -30.874 1.00 90.94 329 GLY A O 1
ATOM 2639 N N . GLY A 1 330 ? 15.236 -1.831 -31.611 1.00 90.75 330 GLY A N 1
ATOM 2640 C CA . GLY A 1 330 ? 14.965 -0.473 -31.133 1.00 90.75 330 GLY A CA 1
ATOM 2641 C C . GLY A 1 330 ? 15.215 0.612 -32.187 1.00 90.75 330 GLY A C 1
ATOM 2642 O O . GLY A 1 330 ? 15.267 1.792 -31.833 1.00 90.75 330 GLY A O 1
ATOM 2643 N N . ASP A 1 331 ? 15.398 0.244 -33.458 1.00 90.69 331 ASP A N 1
ATOM 2644 C CA . ASP A 1 331 ? 15.701 1.194 -34.528 1.00 90.69 331 ASP A CA 1
ATOM 2645 C C . ASP A 1 331 ? 14.541 2.192 -34.722 1.00 90.69 331 ASP A C 1
ATOM 2647 O O . ASP A 1 331 ? 13.428 1.784 -35.049 1.00 90.69 331 ASP A O 1
ATOM 2651 N N . PRO A 1 332 ? 14.765 3.513 -34.576 1.00 85.56 332 PRO A N 1
ATOM 2652 C CA . PRO A 1 332 ? 13.709 4.517 -34.732 1.00 85.56 332 PRO A CA 1
ATOM 2653 C C . PRO A 1 332 ? 13.151 4.625 -36.162 1.00 85.56 332 PRO A C 1
ATOM 2655 O O . PRO A 1 332 ? 12.217 5.388 -36.392 1.00 85.56 332 PRO A O 1
ATOM 2658 N N . ARG A 1 333 ? 13.766 3.949 -37.138 1.00 87.12 333 ARG A N 1
ATOM 2659 C CA . ARG A 1 333 ? 13.305 3.887 -38.533 1.00 87.12 333 ARG A CA 1
ATOM 2660 C C . ARG A 1 333 ? 12.379 2.701 -38.785 1.00 87.12 333 ARG A C 1
ATOM 2662 O O . ARG A 1 333 ? 11.742 2.668 -39.836 1.00 87.12 333 ARG A O 1
ATOM 2669 N N . SER A 1 334 ? 12.357 1.738 -37.870 1.00 85.69 334 SER A N 1
ATOM 2670 C CA . SER A 1 334 ? 11.477 0.583 -37.933 1.00 85.69 334 SER A CA 1
ATOM 2671 C C . SER A 1 334 ? 10.110 0.955 -37.362 1.00 85.69 334 SER A C 1
ATOM 2673 O O . SER A 1 334 ? 10.008 1.701 -36.391 1.00 85.69 334 SER A O 1
ATOM 2675 N N . GLU A 1 335 ? 9.050 0.436 -37.975 1.00 80.75 335 GLU A N 1
ATOM 2676 C CA . GLU A 1 335 ? 7.663 0.600 -37.523 1.00 80.75 335 GLU A CA 1
ATOM 2677 C C . GLU A 1 335 ? 7.139 -0.772 -37.070 1.00 80.75 335 GLU A C 1
ATOM 2679 O O . GLU A 1 335 ? 6.426 -1.436 -37.826 1.00 80.75 335 GLU A O 1
ATOM 2684 N N . PRO A 1 336 ? 7.563 -1.272 -35.892 1.00 79.50 336 PRO A N 1
ATOM 2685 C CA . PRO A 1 336 ? 7.118 -2.571 -35.407 1.00 79.50 336 PRO A CA 1
ATOM 2686 C C . PRO A 1 336 ? 5.608 -2.546 -35.141 1.00 79.50 336 PRO A C 1
ATOM 2688 O O . PRO A 1 336 ? 5.095 -1.642 -34.481 1.00 79.50 336 PRO A O 1
ATOM 2691 N N . ASP A 1 337 ? 4.899 -3.555 -35.649 1.00 84.88 337 ASP A N 1
ATOM 2692 C CA . ASP A 1 337 ? 3.459 -3.742 -35.442 1.00 84.88 337 ASP A CA 1
ATOM 2693 C C . ASP A 1 337 ? 3.209 -4.377 -34.066 1.00 84.88 337 ASP A C 1
ATOM 2695 O O . ASP A 1 337 ? 2.940 -5.573 -33.944 1.00 84.88 337 ASP A O 1
ATOM 2699 N N . ILE A 1 338 ? 3.402 -3.581 -33.011 1.00 85.69 338 ILE A N 1
ATOM 2700 C CA . ILE A 1 338 ? 3.216 -4.017 -31.631 1.00 85.69 338 ILE A CA 1
ATOM 2701 C C . ILE A 1 338 ? 2.484 -2.978 -30.787 1.00 85.69 338 ILE A C 1
ATOM 2703 O O . ILE A 1 338 ? 2.880 -1.818 -30.688 1.00 85.69 338 ILE A O 1
ATOM 2707 N N . ASP A 1 339 ? 1.433 -3.435 -30.111 1.00 86.44 339 ASP A N 1
ATOM 2708 C CA . ASP A 1 339 ? 0.753 -2.666 -29.077 1.00 86.44 339 ASP A CA 1
ATOM 2709 C C . ASP A 1 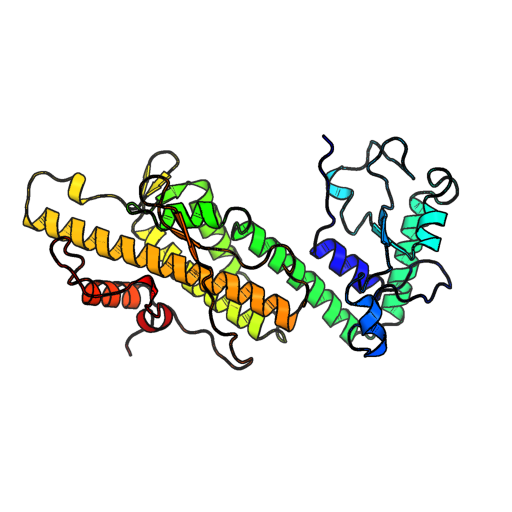339 ? 1.355 -2.986 -27.704 1.00 86.44 339 ASP A C 1
ATOM 2711 O O . ASP A 1 339 ? 0.991 -3.968 -27.051 1.00 86.44 339 ASP A O 1
ATOM 2715 N N . LEU A 1 340 ? 2.279 -2.135 -27.256 1.00 83.62 340 LEU A N 1
ATOM 2716 C CA . LEU A 1 340 ? 2.936 -2.266 -25.953 1.00 83.62 340 LEU A CA 1
ATOM 2717 C C . LEU A 1 340 ? 1.964 -2.148 -24.767 1.00 83.62 340 LEU A C 1
ATOM 2719 O O . LEU A 1 340 ? 2.292 -2.602 -23.674 1.00 83.62 340 LEU A O 1
ATOM 2723 N N . TYR A 1 341 ? 0.748 -1.622 -24.956 1.00 81.62 341 TYR A N 1
ATOM 2724 C CA . TYR A 1 341 ? -0.262 -1.616 -23.896 1.00 81.62 341 TYR A CA 1
ATOM 2725 C C . TYR A 1 341 ? -0.903 -2.988 -23.666 1.00 81.62 341 TYR A C 1
ATOM 2727 O O . TYR A 1 341 ? -1.397 -3.266 -22.564 1.00 81.62 341 TYR A O 1
ATOM 2735 N N . ALA A 1 342 ? -0.903 -3.835 -24.697 1.00 84.94 342 ALA A N 1
ATOM 2736 C CA . ALA A 1 342 ? -1.552 -5.139 -24.705 1.00 84.94 342 ALA A CA 1
ATOM 2737 C C . ALA A 1 342 ? -0.608 -6.299 -24.355 1.00 84.94 342 ALA A C 1
ATOM 2739 O O . ALA A 1 342 ? -1.075 -7.431 -24.211 1.00 84.94 342 ALA A O 1
ATOM 2740 N N . VAL A 1 343 ? 0.699 -6.049 -24.209 1.00 88.50 343 VAL A N 1
ATOM 2741 C CA . VAL A 1 343 ? 1.668 -7.118 -23.934 1.00 88.50 343 VAL A CA 1
ATOM 2742 C C . VAL A 1 343 ? 1.540 -7.661 -22.512 1.00 88.50 343 VAL A C 1
ATOM 2744 O O . VAL A 1 343 ? 1.305 -6.929 -21.544 1.00 88.50 343 VAL A O 1
ATOM 2747 N N . ASP A 1 344 ? 1.764 -8.966 -22.380 1.00 89.19 344 ASP A N 1
ATOM 2748 C CA . ASP A 1 344 ? 1.944 -9.612 -21.088 1.00 89.19 344 ASP A CA 1
ATOM 2749 C C . ASP A 1 344 ? 3.416 -9.494 -20.664 1.00 89.19 344 ASP A C 1
ATOM 2751 O O . ASP A 1 344 ? 4.277 -10.293 -21.041 1.00 89.19 344 ASP A O 1
ATOM 2755 N N . VAL A 1 345 ? 3.711 -8.460 -19.872 1.00 91.69 345 VAL A N 1
ATOM 2756 C CA . VAL A 1 345 ? 5.063 -8.205 -19.346 1.00 91.69 345 VAL A CA 1
ATOM 2757 C C . VAL A 1 345 ? 5.555 -9.376 -18.503 1.00 91.69 345 VAL A C 1
ATOM 2759 O O . VAL A 1 345 ? 6.754 -9.665 -18.498 1.00 91.69 345 VAL A O 1
ATOM 2762 N N . SER A 1 346 ? 4.647 -10.074 -17.813 1.00 89.00 346 SER A N 1
ATOM 2763 C CA . SER A 1 346 ? 5.023 -11.264 -17.065 1.00 89.00 346 SER A CA 1
ATOM 2764 C C . SER A 1 346 ? 5.554 -12.323 -18.029 1.00 89.00 346 SER A C 1
ATOM 2766 O O . SER A 1 346 ? 6.665 -12.804 -17.836 1.00 89.00 346 SER A O 1
ATOM 2768 N N . GLU A 1 347 ? 4.859 -12.628 -19.123 1.00 90.81 347 GLU A N 1
ATOM 2769 C CA . GLU A 1 347 ? 5.325 -13.609 -20.108 1.00 90.81 347 GLU A CA 1
ATOM 2770 C C . GLU A 1 347 ? 6.709 -13.254 -20.672 1.00 90.81 347 GLU A C 1
ATOM 2772 O O . GLU A 1 347 ? 7.597 -14.107 -20.705 1.00 90.81 347 GLU A O 1
ATOM 2777 N N . TRP A 1 348 ? 6.919 -11.990 -21.040 1.00 93.56 348 TRP A N 1
ATOM 2778 C CA . TRP A 1 348 ? 8.183 -11.517 -21.613 1.00 93.56 348 TRP A CA 1
ATOM 2779 C C . TRP A 1 348 ? 9.358 -11.562 -20.637 1.00 93.56 348 TRP A C 1
ATOM 2781 O O . TRP A 1 348 ? 10.503 -11.733 -21.052 1.00 93.56 348 TRP A O 1
ATOM 2791 N N . ALA A 1 349 ? 9.087 -11.412 -19.343 1.00 92.56 349 ALA A N 1
ATOM 2792 C CA . ALA A 1 349 ? 10.102 -11.443 -18.301 1.00 92.56 349 ALA A CA 1
ATOM 2793 C C . ALA A 1 349 ? 10.455 -12.867 -17.837 1.00 92.56 349 ALA A C 1
ATOM 2795 O O . ALA A 1 349 ? 11.241 -13.011 -16.897 1.00 92.56 349 ALA A O 1
ATOM 2796 N N . ARG A 1 350 ? 9.906 -13.930 -18.443 1.00 90.19 350 ARG A N 1
ATOM 2797 C CA . ARG A 1 350 ? 10.267 -15.307 -18.074 1.00 90.19 350 ARG A CA 1
ATOM 2798 C C . ARG A 1 350 ? 11.714 -15.615 -18.461 1.00 90.19 350 ARG A C 1
ATOM 2800 O O . ARG A 1 350 ? 12.080 -15.400 -19.615 1.00 90.19 350 ARG A O 1
ATOM 2807 N N . PRO A 1 351 ? 12.533 -16.162 -17.543 1.00 84.44 351 PRO A N 1
ATOM 2808 C CA . PRO A 1 351 ? 13.809 -16.750 -17.924 1.00 84.44 351 PRO A CA 1
ATOM 2809 C C . PRO A 1 351 ? 13.588 -17.807 -19.012 1.00 84.44 351 PRO A C 1
ATOM 2811 O O . PRO A 1 351 ? 12.665 -18.614 -18.911 1.00 84.44 351 PRO A O 1
ATOM 2814 N N . THR A 1 352 ? 14.421 -17.799 -20.047 1.00 77.25 352 THR A N 1
ATOM 2815 C CA . THR A 1 352 ? 14.513 -18.926 -20.978 1.00 77.25 352 THR A CA 1
ATOM 2816 C C . THR A 1 352 ? 15.274 -20.059 -20.294 1.00 77.25 352 THR A C 1
ATOM 2818 O O . THR A 1 352 ? 16.329 -19.790 -19.714 1.00 77.25 352 THR A O 1
ATOM 2821 N N . ASP A 1 353 ? 14.729 -21.277 -20.352 1.00 56.88 353 ASP A N 1
ATOM 2822 C CA . ASP A 1 353 ? 15.359 -22.498 -19.821 1.00 56.88 353 ASP A CA 1
ATOM 2823 C C . ASP A 1 353 ? 16.745 -22.788 -20.423 1.00 56.88 353 ASP A C 1
ATOM 2825 O O . ASP A 1 353 ? 16.948 -22.513 -21.634 1.00 56.88 353 ASP A O 1
#

Secondary structure (DSSP, 8-state):
--------HHHHHHHHHHTTTB--STT---BSB--TTSGGGGGTTTT-SB--EEEESS-SSTTSTT--TTS-GGGTTSGGGEEEE-HHHHHHHHGGGGTTS-HHHHHHHHHHHHHHHHHHS-HHHHHHHHHHHHHHHHHHHHHHHTTGGGHHHHHHHHTSSS-EEEHHHHHHHHHHHHHHHT--PPTT-HHHHHHHHHHHHHHHHHHHHHHHH-EEETTEEE---GGGSS-S-HHHHHHHHHHHHHHHHHHHHHHHHHHHHHHHHHHHHHHHT-TTTTTTT----EEEEETTTEEEEE---PPPPPTTPPPPPP-HHHHHHHHHHHTGGG-TT------TTT--HHHHTPPP-

Radius of gyration: 25.8 Å; chains: 1; bounding box: 63×49×73 Å

Foldseek 3Di:
DDPPDAQDPLLVLVQCLLLVQFALDPPGRDRQFADPPPPVCPVCPVPHRGQKDFAFLEDPDPQWAQHDPPDDPVCRNGNQRTHIHGPVVSCVCGPPSNPVPHSVNVSVSRVVSSVVVVVVDDPVVVVVSVLLSVVVVVVVVLCVLCVLVCLQVQLQCLLPPWRKGFQVSLVSLVVSLVVLVPDDDDPPLLLLVLLSVLLSQLSVLLNVLQVVAWDDDPRMTTRDQVLVVDDDDPVVNQLSQLLSLLSSLLSNLSSLSSLQSQLSNQVSCCVRRNVCRCVPVHGRWHWYDDPVGDIDTHRRHDDRDDSPDHHQHFASVQLSVLSCVQCVSSGPVDDRPDDSVPDDSSVSRHDDD

Sequence (353 aa):
MGIRLSISVVDRKLLWGRSANRCAWPACNQRLALNLLNPEADILRDHGAVIGEEAHIRSARQIGPRYDPQYPREKLDTYGNLVLLCPTHHAIVDKDEGAAWPTDAVENLKATHERAVDEATSATDLAVRDLEELLVAQIANWEIKARLATWRAMTSHLNNVYPQLRQDEADGLFELGAWLLERRWPDGYPRIVYAFENFRQVLTCLLELIGRSFEAKGQIFELPREHKRIGWNASLYTELISDFNVKANVVWLLTMELTRAANLIISAVAAELDPLYRLTEGYVLLQDGDAFWGIELSRLQHPTPKPDSVPQVYSLQALIDRTRVELDGGDPRSEPDIDLYAVDVSEWARPTD

Organism: NCBI:txid370764